Protein AF-C5RBT6-F1 (afdb_monomer)

Structure (mmCIF, N/CA/C/O backbone):
data_AF-C5RBT6-F1
#
_entry.id   AF-C5RBT6-F1
#
loop_
_atom_site.group_PDB
_atom_site.id
_atom_site.type_symbol
_atom_site.label_atom_id
_atom_site.label_alt_id
_atom_site.label_comp_id
_atom_site.label_asym_id
_atom_site.label_entity_id
_atom_site.label_seq_id
_atom_site.pdbx_PDB_ins_code
_atom_site.Cartn_x
_atom_site.Cartn_y
_atom_site.Cartn_z
_atom_site.occupancy
_atom_site.B_iso_or_equiv
_atom_site.auth_seq_id
_atom_site.auth_comp_id
_atom_site.auth_asym_id
_atom_site.auth_atom_id
_atom_site.pdbx_PDB_model_num
ATOM 1 N N . MET A 1 1 ? 6.621 -10.633 21.761 1.00 80.75 1 MET A N 1
ATOM 2 C CA . MET A 1 1 ? 5.295 -10.245 22.281 1.00 80.75 1 MET A CA 1
ATOM 3 C C . MET A 1 1 ? 5.305 -8.742 22.445 1.00 80.75 1 MET A C 1
ATOM 5 O O . MET A 1 1 ? 6.299 -8.230 22.945 1.00 80.75 1 MET A O 1
ATOM 9 N N . ASP A 1 2 ? 4.256 -8.068 21.996 1.00 93.44 2 ASP A N 1
ATOM 10 C CA . ASP A 1 2 ? 4.098 -6.619 22.087 1.00 93.44 2 ASP A CA 1
ATOM 11 C C . ASP A 1 2 ? 2.951 -6.280 23.056 1.00 93.44 2 ASP A C 1
ATOM 13 O O . ASP A 1 2 ? 1.829 -6.774 22.924 1.00 93.44 2 ASP A O 1
ATOM 17 N N . GLU A 1 3 ? 3.248 -5.452 24.056 1.00 95.88 3 GLU A N 1
ATOM 18 C CA . GLU A 1 3 ? 2.301 -5.085 25.115 1.00 95.88 3 GLU A CA 1
ATOM 19 C C . GLU A 1 3 ? 1.155 -4.199 24.599 1.00 95.88 3 GLU A C 1
ATOM 21 O O . GLU A 1 3 ? 0.020 -4.294 25.067 1.00 95.88 3 GLU A O 1
ATOM 26 N N . GLN A 1 4 ? 1.410 -3.358 23.597 1.00 97.00 4 GLN A N 1
ATOM 27 C CA . GLN A 1 4 ? 0.385 -2.501 23.005 1.00 97.00 4 GLN A CA 1
ATOM 28 C C . GLN A 1 4 ? -0.556 -3.306 22.102 1.00 97.00 4 GLN A C 1
ATOM 30 O O . GLN A 1 4 ? -1.765 -3.049 22.080 1.00 97.00 4 GLN A O 1
ATOM 35 N N . VAL A 1 5 ? -0.041 -4.339 21.429 1.00 97.50 5 VAL A N 1
ATOM 36 C CA . VAL A 1 5 ? -0.873 -5.333 20.736 1.00 97.50 5 VAL A CA 1
ATOM 37 C C . VAL A 1 5 ? -1.748 -6.086 21.737 1.00 97.50 5 VAL A C 1
ATOM 39 O O . VAL A 1 5 ? -2.946 -6.231 21.495 1.00 97.50 5 VAL A O 1
ATOM 42 N N . LYS A 1 6 ? -1.205 -6.496 22.890 1.00 98.19 6 LYS A N 1
ATOM 43 C CA . LYS A 1 6 ? -1.988 -7.189 23.924 1.00 98.19 6 LYS A CA 1
ATOM 44 C C . LYS A 1 6 ? -3.138 -6.323 24.445 1.00 98.19 6 LYS A C 1
ATOM 46 O O . LYS A 1 6 ? -4.288 -6.754 24.419 1.00 98.19 6 LYS A O 1
ATOM 51 N N . LYS A 1 7 ? -2.860 -5.065 24.804 1.00 98.25 7 LYS A N 1
ATOM 52 C CA . LYS A 1 7 ? -3.895 -4.096 25.216 1.00 98.25 7 LYS A CA 1
ATOM 53 C C . LYS A 1 7 ? -4.951 -3.868 24.137 1.00 98.25 7 LYS A C 1
ATOM 55 O O . LYS A 1 7 ? -6.122 -3.663 24.451 1.00 98.25 7 LYS A O 1
ATOM 60 N N . THR A 1 8 ? -4.550 -3.900 22.866 1.00 98.38 8 THR A N 1
ATOM 61 C CA . THR A 1 8 ? -5.482 -3.825 21.735 1.00 98.38 8 THR A CA 1
ATOM 62 C C . THR A 1 8 ? -6.408 -5.040 21.721 1.00 98.38 8 THR A C 1
ATOM 64 O O . THR A 1 8 ? -7.621 -4.863 21.660 1.00 98.38 8 THR A O 1
ATOM 67 N N . GLN A 1 9 ? -5.869 -6.254 21.843 1.00 98.75 9 GLN A N 1
ATOM 68 C CA . GLN A 1 9 ? -6.646 -7.500 21.881 1.00 98.75 9 GLN A CA 1
ATOM 69 C C . GLN A 1 9 ? -7.643 -7.530 23.051 1.00 98.75 9 GLN A C 1
ATOM 71 O O . GLN A 1 9 ? -8.829 -7.784 22.840 1.00 98.75 9 GLN A O 1
ATOM 76 N N . GLU A 1 10 ? -7.189 -7.193 24.260 1.00 98.69 10 GLU A N 1
ATOM 77 C CA . GLU A 1 10 ? -8.031 -7.114 25.464 1.00 98.69 10 GLU A CA 1
ATOM 78 C C . GLU A 1 10 ? -9.168 -6.097 25.283 1.00 98.69 10 GLU A C 1
ATOM 80 O O . GLU A 1 10 ? -10.334 -6.357 25.602 1.00 98.69 10 GLU A O 1
ATOM 85 N N . TRP A 1 11 ? -8.848 -4.924 24.726 1.00 98.75 11 TRP A N 1
ATOM 86 C CA . TRP A 1 11 ? -9.839 -3.891 24.453 1.00 98.75 11 TRP A CA 1
ATOM 87 C C . TRP A 1 11 ? -10.862 -4.324 23.394 1.00 98.75 11 TRP A C 1
ATOM 89 O O . TRP A 1 11 ? -12.058 -4.090 23.597 1.00 98.75 11 TRP A O 1
ATOM 99 N N . LEU A 1 12 ? -10.427 -4.966 22.305 1.00 98.75 12 LEU A N 1
ATOM 100 C CA . LEU A 1 12 ? -11.311 -5.488 21.259 1.00 98.75 12 LEU A CA 1
ATOM 101 C C . LEU A 1 12 ? -12.305 -6.495 21.847 1.00 98.75 12 LEU A C 1
ATOM 103 O O . LEU A 1 12 ? -13.515 -6.303 21.718 1.00 98.75 12 LEU A O 1
ATOM 107 N N . ASN A 1 13 ? -11.808 -7.498 22.578 1.00 98.75 13 ASN A N 1
ATOM 108 C CA . ASN A 1 13 ? -12.646 -8.514 23.212 1.00 98.75 13 ASN A CA 1
ATOM 109 C C . ASN A 1 13 ? -13.628 -7.898 24.208 1.00 98.75 13 ASN A C 1
ATOM 111 O O . ASN A 1 13 ? -14.804 -8.262 24.239 1.00 98.75 13 ASN A O 1
ATOM 115 N N . LYS A 1 14 ? -13.178 -6.943 25.027 1.00 98.62 14 LYS A N 1
ATOM 116 C CA . LYS A 1 14 ? -14.048 -6.264 25.993 1.00 98.62 14 LYS A CA 1
ATOM 117 C C . LYS A 1 14 ? -15.169 -5.481 25.307 1.00 98.62 14 LYS A C 1
ATOM 119 O O . LYS A 1 14 ? -16.296 -5.499 25.803 1.00 98.62 14 LYS A O 1
ATOM 124 N N . THR A 1 15 ? -14.849 -4.794 24.213 1.00 98.69 15 THR A N 1
ATOM 125 C CA . THR A 1 15 ? -15.741 -3.833 23.547 1.00 98.69 15 THR A CA 1
ATOM 126 C C . THR A 1 15 ? -16.731 -4.527 22.618 1.00 98.69 15 THR A C 1
ATOM 128 O O . THR A 1 15 ? -17.916 -4.206 22.651 1.00 98.69 15 THR A O 1
ATOM 131 N N . TYR A 1 16 ? -16.276 -5.515 21.844 1.00 98.69 16 TYR A N 1
ATOM 132 C CA . TYR A 1 16 ? -17.056 -6.089 20.746 1.00 98.69 16 TYR A CA 1
ATOM 133 C C . TYR A 1 16 ? -17.546 -7.524 20.989 1.00 98.69 16 TYR A C 1
ATOM 135 O O . TYR A 1 16 ? -18.260 -8.053 20.147 1.00 98.69 16 TYR A O 1
ATOM 143 N N . LYS A 1 17 ? -17.279 -8.153 22.150 1.00 97.88 17 LYS A N 1
ATOM 144 C CA . LYS A 1 17 ? -17.706 -9.546 22.455 1.00 97.88 17 LYS A CA 1
ATOM 145 C C . LYS A 1 17 ? -19.181 -9.882 22.200 1.00 97.88 17 LYS A C 1
ATOM 147 O O . LYS A 1 17 ? -19.494 -11.057 22.055 1.00 97.88 17 LYS A O 1
ATOM 152 N N . ASN A 1 18 ? -20.070 -8.889 22.225 1.00 97.88 18 ASN A N 1
ATOM 153 C CA . ASN A 1 18 ? -21.512 -9.068 22.042 1.00 97.88 18 ASN A CA 1
ATOM 154 C C . ASN A 1 18 ? -21.996 -8.597 20.656 1.00 97.88 18 ASN A C 1
ATOM 156 O O . ASN A 1 18 ? -23.199 -8.574 20.406 1.00 97.88 18 ASN A O 1
ATOM 160 N N . VAL A 1 19 ? -21.087 -8.177 19.771 1.00 98.50 19 VAL A N 1
ATOM 161 C CA . VAL A 1 19 ? -21.415 -7.760 18.405 1.00 98.50 19 VAL A CA 1
ATOM 162 C C . VAL A 1 19 ? -21.654 -8.993 17.544 1.00 98.50 19 VAL A C 1
ATOM 164 O O . VAL A 1 19 ? -20.846 -9.918 17.513 1.00 98.50 19 VAL A O 1
ATOM 167 N N . SER A 1 20 ? -22.773 -8.990 16.820 1.00 98.31 20 SER A N 1
ATOM 168 C CA . SER A 1 20 ? -23.139 -10.0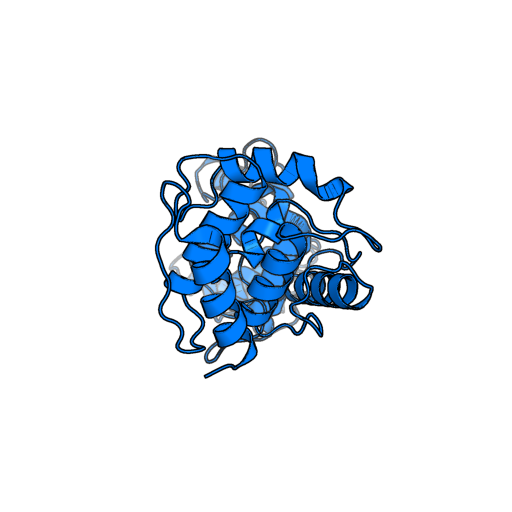69 15.900 1.00 98.31 20 SER A CA 1
ATOM 169 C C . SER A 1 20 ? -22.057 -10.285 14.838 1.00 98.31 20 SER A C 1
ATOM 171 O O . SER A 1 20 ? -21.787 -9.380 14.050 1.00 98.31 20 SER A O 1
ATOM 173 N N . GLY A 1 21 ? -21.453 -11.477 14.817 1.00 97.88 21 GLY A N 1
ATOM 174 C CA . GLY A 1 21 ? -20.372 -11.851 13.896 1.00 97.88 21 GLY A CA 1
ATOM 175 C C . GLY A 1 21 ? -18.950 -11.659 14.439 1.00 97.88 21 GLY A C 1
ATOM 176 O O . GLY A 1 21 ? -18.017 -12.177 13.837 1.00 97.88 21 GLY A O 1
ATOM 177 N N . TYR A 1 22 ? -18.771 -10.977 15.577 1.00 98.56 22 TYR A N 1
ATOM 178 C CA . TYR A 1 22 ? -17.445 -10.735 16.153 1.00 98.56 22 TYR A CA 1
ATOM 179 C C . TYR A 1 22 ? -16.820 -12.013 16.734 1.00 98.56 22 TYR A C 1
ATOM 181 O O . TYR A 1 22 ? -17.460 -12.745 17.498 1.00 98.56 22 TYR A O 1
ATOM 189 N N . GLN A 1 23 ? -15.544 -12.245 16.431 1.00 97.69 23 GLN A N 1
ATOM 190 C CA . GLN A 1 23 ? -14.752 -13.360 16.939 1.00 97.69 23 GLN A CA 1
ATOM 191 C C . GLN A 1 23 ? -13.698 -12.866 17.933 1.00 97.69 23 GLN A C 1
ATOM 193 O O . GLN A 1 23 ? -12.890 -11.984 17.646 1.00 97.69 23 GLN A O 1
ATOM 198 N N . LYS A 1 24 ? -13.676 -13.470 19.129 1.00 97.31 24 LYS A N 1
ATOM 199 C CA . LYS A 1 24 ? -12.673 -13.129 20.145 1.00 97.31 24 LYS A CA 1
ATOM 200 C C . LYS A 1 24 ? -11.271 -13.506 19.675 1.00 97.31 24 LYS A C 1
ATOM 202 O O . LYS A 1 24 ? -11.042 -14.622 19.213 1.00 97.31 24 LYS A O 1
ATOM 207 N N . VAL A 1 25 ? -10.324 -12.603 19.894 1.00 97.31 25 VAL A N 1
ATOM 208 C CA . VAL A 1 25 ? -8.898 -12.821 19.634 1.00 97.31 25 VAL A CA 1
ATOM 209 C C . VAL A 1 25 ? -8.183 -13.278 20.908 1.00 97.31 25 VAL A C 1
ATOM 211 O O . VAL A 1 25 ? -8.541 -12.879 22.013 1.00 97.31 25 VAL A O 1
ATOM 214 N N . THR A 1 26 ? -7.158 -14.119 20.784 1.00 97.50 26 THR A N 1
ATOM 215 C CA . THR A 1 26 ? -6.296 -14.481 21.918 1.00 97.50 26 THR A CA 1
ATOM 216 C C . THR A 1 26 ? -5.480 -13.272 22.390 1.00 97.50 26 THR A C 1
ATOM 218 O O . THR A 1 26 ? -4.775 -12.656 21.601 1.00 97.50 26 THR A O 1
ATOM 221 N N . GLU A 1 27 ? -5.527 -12.963 23.686 1.00 97.81 27 GLU A N 1
ATOM 222 C CA . GLU A 1 27 ? -4.877 -11.798 24.317 1.00 97.81 27 GLU A CA 1
ATOM 223 C C . GLU A 1 27 ? -3.402 -12.079 24.667 1.00 97.81 27 GLU A C 1
ATOM 225 O O . GLU A 1 27 ? -2.992 -12.079 25.829 1.00 97.81 27 GLU A O 1
ATOM 230 N N . ASN A 1 28 ? -2.591 -12.394 23.656 1.00 97.12 28 ASN A N 1
ATOM 231 C CA . ASN A 1 28 ? -1.207 -12.860 23.814 1.00 97.12 28 ASN A CA 1
ATOM 232 C C . ASN A 1 28 ? -0.138 -11.862 23.335 1.00 97.12 28 ASN A C 1
ATOM 234 O O . ASN A 1 28 ? 1.041 -12.212 23.291 1.00 97.12 28 ASN A O 1
ATOM 238 N N . GLY A 1 29 ? -0.531 -10.658 22.910 1.00 96.19 29 GLY A N 1
ATOM 239 C CA . GLY A 1 29 ? 0.375 -9.643 22.369 1.00 96.19 29 GLY A CA 1
ATOM 240 C C . GLY A 1 29 ? 1.102 -10.064 21.091 1.00 96.19 29 GLY A C 1
ATOM 241 O O . GLY A 1 29 ? 2.138 -9.492 20.749 1.00 96.19 29 GLY A O 1
ATOM 242 N N . GLN A 1 30 ? 0.616 -11.092 20.395 1.00 94.94 30 GLN A N 1
ATOM 243 C CA . GLN A 1 30 ? 1.107 -11.475 19.078 1.00 94.94 30 GLN A CA 1
ATOM 244 C C . GLN A 1 30 ? 0.244 -10.797 18.013 1.00 94.94 30 GLN A C 1
ATOM 246 O O . GLN A 1 30 ? -0.983 -10.909 18.005 1.00 94.94 30 GLN A O 1
ATOM 251 N N . THR A 1 31 ? 0.892 -10.085 17.092 1.00 89.44 31 THR A N 1
ATOM 252 C CA . THR A 1 31 ? 0.218 -9.657 15.862 1.00 89.44 31 THR A CA 1
ATOM 253 C C . THR A 1 31 ? -0.115 -10.880 14.995 1.00 89.44 31 THR A C 1
ATOM 255 O O . THR A 1 31 ? 0.397 -11.977 15.227 1.00 89.44 31 THR A O 1
ATOM 258 N N . GLY A 1 32 ? -0.988 -10.713 14.005 1.00 94.25 32 GLY A N 1
ATOM 259 C CA . GLY A 1 32 ? -1.384 -11.783 13.094 1.00 94.25 32 GLY A CA 1
ATOM 260 C C . GLY A 1 32 ? -2.823 -11.659 12.617 1.00 94.25 32 GLY A C 1
ATOM 261 O O . GLY A 1 32 ? -3.575 -10.783 13.052 1.00 94.25 32 GLY A O 1
ATOM 262 N N . TRP A 1 33 ? -3.216 -12.588 11.744 1.00 96.62 33 TRP A N 1
ATOM 263 C CA . TRP A 1 33 ? -4.553 -12.619 11.154 1.00 96.62 33 TRP A CA 1
ATOM 264 C C . TRP A 1 33 ? -5.695 -12.555 12.179 1.00 96.62 33 TRP A C 1
ATOM 266 O O . TRP A 1 33 ? -6.572 -11.725 11.972 1.00 96.62 33 TRP A O 1
ATOM 276 N N . PRO A 1 34 ? -5.686 -13.297 13.308 1.00 97.19 34 PRO A N 1
ATOM 277 C CA . PRO A 1 34 ? -6.749 -13.178 14.312 1.00 97.19 34 PRO A CA 1
ATOM 278 C C . PRO A 1 34 ? -6.910 -11.757 14.876 1.00 97.19 34 PRO A C 1
ATOM 280 O O . PRO A 1 34 ? -8.028 -11.271 15.024 1.00 97.19 34 PRO A O 1
ATOM 283 N N . THR A 1 35 ? -5.799 -11.056 15.132 1.00 97.88 35 THR A N 1
ATOM 284 C CA . THR A 1 35 ? -5.814 -9.659 15.597 1.00 97.88 35 THR A CA 1
ATOM 285 C C . THR A 1 35 ? -6.353 -8.724 14.516 1.00 97.88 35 THR A C 1
ATOM 287 O O . THR A 1 35 ? -7.190 -7.871 14.805 1.00 97.88 35 THR A O 1
ATOM 290 N N . ILE A 1 36 ? -5.932 -8.906 13.260 1.00 98.12 36 ILE A N 1
ATOM 291 C CA . ILE A 1 36 ? -6.440 -8.120 12.127 1.00 98.12 36 ILE A CA 1
ATOM 292 C C . ILE A 1 36 ? -7.931 -8.377 11.878 1.00 98.12 36 ILE A C 1
ATOM 294 O O . ILE A 1 36 ? -8.664 -7.428 11.607 1.00 98.12 36 ILE A O 1
ATOM 298 N N . TYR A 1 37 ? -8.411 -9.615 12.004 1.00 98.50 37 TYR A N 1
ATOM 299 C CA . TYR A 1 37 ? -9.832 -9.938 11.863 1.00 98.50 37 TYR A CA 1
ATOM 300 C C . TYR A 1 37 ? -10.667 -9.253 12.942 1.00 98.50 37 TYR A C 1
ATOM 302 O O . TYR A 1 37 ? -11.599 -8.532 12.598 1.00 98.50 37 TYR A O 1
ATOM 310 N N . ALA A 1 38 ? -10.267 -9.342 14.213 1.00 98.56 38 ALA A N 1
ATOM 311 C CA . ALA A 1 38 ? -10.957 -8.646 15.299 1.00 98.56 38 ALA A CA 1
ATOM 312 C C . ALA A 1 38 ? -10.947 -7.111 15.120 1.00 98.56 38 ALA A C 1
ATOM 314 O O . ALA A 1 38 ? -11.941 -6.444 15.412 1.00 98.56 38 ALA A O 1
ATOM 315 N N . LEU A 1 39 ? -9.850 -6.537 14.604 1.00 98.75 39 LEU A N 1
ATOM 316 C CA . LEU A 1 39 ? -9.775 -5.114 14.243 1.00 98.75 39 LEU A CA 1
ATOM 317 C C . LEU A 1 39 ? -10.744 -4.758 13.104 1.00 98.75 39 LEU A C 1
ATOM 319 O O . LEU A 1 39 ? -11.431 -3.741 13.191 1.00 98.75 39 LEU A O 1
ATOM 323 N N . ARG A 1 40 ? -10.820 -5.576 12.045 1.00 98.69 40 ARG A N 1
ATOM 324 C CA . ARG A 1 40 ? -11.745 -5.374 10.914 1.00 98.69 40 ARG A CA 1
ATOM 325 C C . ARG A 1 40 ? -13.200 -5.489 11.345 1.00 98.69 40 ARG A C 1
ATOM 327 O O . ARG A 1 40 ? -14.006 -4.653 10.959 1.00 98.69 40 ARG A O 1
ATOM 334 N N . GLU A 1 41 ? -13.523 -6.478 12.163 1.00 98.81 41 GLU A N 1
ATOM 335 C CA . GLU A 1 41 ? -14.867 -6.693 12.694 1.00 98.81 41 GLU A CA 1
ATOM 336 C C . GLU A 1 41 ? -15.303 -5.520 13.582 1.00 98.81 41 GLU A C 1
ATOM 338 O O . GLU A 1 41 ? -16.401 -4.991 13.416 1.00 98.81 41 GLU A O 1
ATOM 343 N N . GLY A 1 42 ? -14.411 -5.029 14.452 1.00 98.75 42 GLY A N 1
ATOM 344 C CA . GLY A 1 42 ? -14.637 -3.793 15.203 1.00 98.75 42 GLY A CA 1
ATOM 345 C C . GLY A 1 42 ? -14.842 -2.583 14.285 1.00 98.75 42 GLY A C 1
ATOM 346 O O . GLY A 1 42 ? -15.791 -1.827 14.466 1.00 98.75 42 GLY A O 1
ATOM 347 N N . LEU A 1 43 ? -14.005 -2.416 13.253 1.00 98.81 43 LEU A N 1
ATOM 348 C CA . LEU A 1 43 ? -14.154 -1.339 12.264 1.00 98.81 43 LEU A CA 1
ATOM 349 C C . LEU A 1 43 ? -15.505 -1.396 11.563 1.00 98.81 43 LEU A C 1
ATOM 351 O O . LEU A 1 43 ? -16.175 -0.372 11.469 1.00 98.81 43 LEU A O 1
ATOM 355 N N . GLN A 1 44 ? -15.909 -2.576 11.101 1.00 98.88 44 GLN A N 1
ATOM 356 C CA . GLN A 1 44 ? -17.194 -2.800 10.454 1.00 98.88 44 GLN A CA 1
ATOM 357 C C . GLN A 1 44 ? -18.364 -2.415 11.362 1.00 98.88 44 GLN A C 1
ATOM 359 O O . GLN A 1 44 ? -19.257 -1.699 10.908 1.00 98.88 44 GLN A O 1
ATOM 364 N N . HIS A 1 45 ? -18.328 -2.799 12.641 1.00 98.75 45 HIS A N 1
ATOM 365 C CA . HIS A 1 45 ? -19.337 -2.387 13.616 1.00 98.75 45 HIS A CA 1
ATOM 366 C C . HIS A 1 45 ? -19.433 -0.860 13.733 1.00 98.75 45 HIS A C 1
ATOM 368 O O . HIS A 1 45 ? -20.516 -0.290 13.609 1.00 98.75 45 HIS A O 1
ATOM 374 N N . GLU A 1 46 ? -18.292 -0.191 13.907 1.00 98.56 46 GLU A N 1
ATOM 375 C CA . GLU A 1 46 ? -18.220 1.263 14.090 1.00 98.56 46 GLU A CA 1
ATOM 376 C C . GLU A 1 46 ? -18.641 2.059 12.842 1.00 98.56 46 GLU A C 1
ATOM 378 O O . GLU A 1 46 ? -19.030 3.224 12.946 1.00 98.56 46 GLU A O 1
ATOM 383 N N . VAL A 1 47 ? -18.603 1.442 11.654 1.00 98.38 47 VAL A N 1
ATOM 384 C CA . VAL A 1 47 ? -19.125 2.030 10.406 1.00 98.38 47 VAL A CA 1
ATOM 385 C C . VAL A 1 47 ? -20.526 1.524 10.029 1.00 98.38 47 VAL A C 1
ATOM 387 O O . VAL A 1 47 ? -21.015 1.838 8.943 1.00 98.38 47 VAL A O 1
ATOM 390 N N . GLY A 1 48 ? -21.200 0.794 10.925 1.00 98.00 48 GLY A N 1
ATOM 391 C CA . GLY A 1 48 ? -22.611 0.412 10.797 1.00 98.00 48 GLY A CA 1
ATOM 392 C C . GLY A 1 48 ? -22.888 -0.871 10.007 1.00 98.00 48 GLY A C 1
ATOM 393 O O . GLY A 1 48 ? -24.009 -1.060 9.539 1.00 98.00 48 GLY A O 1
ATOM 394 N N . ILE A 1 49 ? -21.901 -1.751 9.838 1.00 98.50 49 ILE A N 1
ATOM 395 C CA . ILE A 1 49 ? -22.068 -3.064 9.197 1.00 98.50 49 ILE A CA 1
ATOM 396 C C . ILE A 1 49 ? -22.441 -4.109 10.259 1.00 98.50 49 ILE A C 1
ATOM 398 O O . ILE A 1 49 ? -21.814 -4.190 11.314 1.00 98.50 49 ILE A O 1
ATOM 402 N N . SER A 1 50 ? -23.468 -4.915 9.975 1.00 97.00 50 SER A N 1
ATOM 403 C CA . SER A 1 50 ? -23.911 -6.034 10.815 1.00 97.00 50 SER A CA 1
ATOM 404 C C . SER A 1 50 ? -24.605 -7.114 9.960 1.00 97.00 50 SER A C 1
ATOM 406 O O . SER A 1 50 ? -25.407 -6.749 9.097 1.00 97.00 50 SER A O 1
ATOM 408 N N . PRO A 1 51 ? -24.355 -8.419 10.187 1.00 97.12 51 PRO A N 1
ATOM 409 C CA . PRO A 1 51 ? -23.290 -8.943 11.042 1.00 97.12 51 PRO A CA 1
ATOM 410 C C . PRO A 1 51 ? -21.906 -8.544 10.511 1.00 97.12 51 PRO A C 1
ATOM 412 O O . PRO A 1 51 ? -21.738 -8.286 9.318 1.00 97.12 51 PRO A O 1
ATOM 415 N N . VAL A 1 52 ? -20.925 -8.465 11.406 1.00 98.50 52 VAL A N 1
ATOM 416 C CA . VAL A 1 52 ? -19.529 -8.209 11.026 1.00 98.50 52 VAL A CA 1
ATOM 417 C C . VAL A 1 52 ? -18.861 -9.494 10.527 1.00 98.50 52 VAL A C 1
ATOM 419 O O . VAL A 1 52 ? -19.328 -10.601 10.798 1.00 98.50 52 VAL A O 1
ATOM 422 N N . ALA A 1 53 ? -17.779 -9.346 9.771 1.00 97.31 53 ALA A N 1
ATOM 423 C CA . ALA A 1 53 ? -16.995 -10.419 9.179 1.00 97.31 53 ALA A CA 1
ATOM 424 C C . ALA A 1 53 ? -15.516 -10.012 9.036 1.00 97.31 53 ALA A C 1
ATOM 426 O O . ALA A 1 53 ? -15.160 -8.835 9.032 1.00 97.31 53 ALA A O 1
ATOM 427 N N . SER A 1 54 ? -14.647 -10.995 8.815 1.00 95.56 54 SER A N 1
ATOM 428 C CA . SER A 1 54 ? -13.186 -10.825 8.765 1.00 95.56 54 SER A CA 1
ATOM 429 C C . SER A 1 54 ? -12.636 -10.113 7.512 1.00 95.56 54 SER A C 1
ATOM 431 O O . SER A 1 54 ? -11.431 -9.847 7.413 1.00 95.56 54 SER A O 1
ATOM 433 N N . GLY A 1 55 ? -13.487 -9.823 6.524 1.00 96.50 55 GLY A N 1
ATOM 434 C CA . GLY A 1 55 ? -13.103 -9.236 5.237 1.00 96.50 55 GLY A CA 1
ATOM 435 C C . GLY A 1 55 ? -13.077 -7.703 5.219 1.00 96.50 55 GLY A C 1
ATOM 436 O O . GLY A 1 55 ? -13.747 -7.041 6.001 1.00 96.50 55 GLY A O 1
ATOM 437 N N . PHE A 1 56 ? -12.343 -7.130 4.262 1.00 97.62 56 PHE A N 1
ATOM 438 C CA . PHE A 1 56 ? -12.389 -5.700 3.926 1.00 97.62 56 PHE A CA 1
ATOM 439 C C . PHE A 1 56 ? -12.776 -5.558 2.447 1.00 97.62 56 PHE A C 1
ATOM 441 O O . PHE A 1 56 ? -11.934 -5.319 1.580 1.00 97.62 56 PHE A O 1
ATOM 448 N N . GLY A 1 57 ? -14.051 -5.825 2.159 1.00 96.62 57 GLY A N 1
ATOM 449 C CA . GLY A 1 57 ? -14.620 -5.771 0.809 1.00 96.62 57 GLY A CA 1
ATOM 450 C C . GLY A 1 57 ? -15.302 -4.439 0.499 1.00 96.62 57 GLY A C 1
ATOM 451 O O . GLY A 1 57 ? -15.267 -3.507 1.303 1.00 96.62 57 GLY A O 1
ATOM 452 N N . GLU A 1 58 ? -15.989 -4.380 -0.641 1.00 97.19 58 GLU A N 1
ATOM 453 C CA . GLU A 1 58 ? -16.662 -3.177 -1.152 1.00 97.19 58 GLU A CA 1
ATOM 454 C C . GLU A 1 58 ? -17.622 -2.539 -0.132 1.00 97.19 58 GLU A C 1
ATOM 456 O O . GLU A 1 58 ? -17.627 -1.323 0.047 1.00 97.19 58 GLU A O 1
ATOM 461 N N . ALA A 1 59 ? -18.389 -3.345 0.612 1.00 97.75 59 ALA A N 1
ATOM 462 C CA . ALA A 1 59 ? -19.273 -2.832 1.660 1.00 97.75 59 ALA A CA 1
ATOM 463 C C . ALA A 1 59 ? -18.498 -2.066 2.752 1.00 97.75 59 ALA A C 1
ATOM 465 O O . ALA A 1 59 ? -18.909 -0.978 3.160 1.00 97.75 59 ALA A O 1
ATOM 466 N N . THR A 1 60 ? -17.352 -2.600 3.190 1.00 98.50 60 THR A N 1
ATOM 467 C CA . THR A 1 60 ? -16.471 -1.946 4.168 1.00 98.50 60 THR A CA 1
ATOM 468 C C . THR A 1 60 ? -15.824 -0.699 3.578 1.00 98.50 60 THR A C 1
ATOM 470 O O . THR A 1 60 ? -15.807 0.337 4.235 1.00 98.50 60 THR A O 1
ATOM 473 N N . GLU A 1 61 ? -15.354 -0.751 2.331 1.00 98.25 61 GLU A N 1
ATOM 474 C CA . GLU A 1 61 ? -14.779 0.406 1.632 1.00 98.25 61 GLU A CA 1
ATOM 475 C C . GLU A 1 61 ? -15.786 1.563 1.517 1.00 98.25 61 GLU A C 1
ATOM 477 O O . GLU A 1 61 ? -15.477 2.711 1.864 1.00 98.25 61 GLU A O 1
ATOM 482 N N . ASN A 1 62 ? -17.018 1.249 1.114 1.00 98.38 62 ASN A N 1
ATOM 483 C CA . ASN A 1 62 ? -18.112 2.206 0.990 1.00 98.38 62 ASN A CA 1
ATOM 484 C C . ASN A 1 62 ? -18.514 2.804 2.343 1.00 98.38 62 ASN A C 1
ATOM 486 O O . ASN A 1 62 ? -18.806 3.99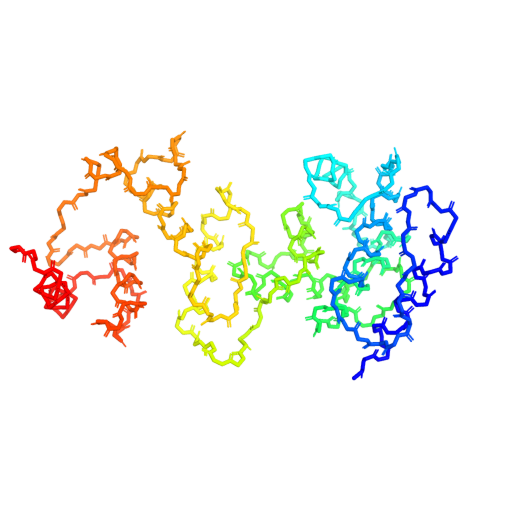8 2.417 1.00 98.38 62 ASN A O 1
ATOM 490 N N . ALA A 1 63 ? -18.517 2.017 3.419 1.00 98.50 63 ALA A N 1
ATOM 491 C CA . ALA A 1 63 ? -18.835 2.512 4.757 1.00 98.50 63 ALA A CA 1
ATOM 492 C C . ALA A 1 63 ? -17.698 3.370 5.347 1.00 98.50 63 ALA A C 1
ATOM 494 O O . ALA A 1 63 ? -17.953 4.454 5.875 1.00 98.50 63 ALA A O 1
ATOM 495 N N . VAL A 1 64 ? -16.440 2.945 5.182 1.00 98.38 64 VAL A N 1
ATOM 496 C CA . VAL A 1 64 ? -15.249 3.682 5.636 1.00 98.38 64 VAL A CA 1
ATOM 497 C C . VAL A 1 64 ? -15.137 5.038 4.943 1.00 98.38 64 VAL A C 1
ATOM 499 O O . VAL A 1 64 ? -14.889 6.038 5.617 1.00 98.38 64 VAL A O 1
ATOM 502 N N . SER A 1 65 ? -15.375 5.115 3.629 1.00 98.19 65 SER A N 1
ATOM 503 C CA . SER A 1 65 ? -15.260 6.381 2.884 1.00 98.19 65 SER A CA 1
ATOM 504 C C . SER A 1 65 ? -16.137 7.505 3.462 1.00 98.19 65 SER A C 1
ATOM 506 O O . SER A 1 65 ? -15.729 8.667 3.472 1.00 98.19 65 SER A O 1
ATOM 508 N N . LYS A 1 66 ? -17.296 7.160 4.039 1.00 98.25 66 LYS A N 1
ATOM 509 C CA . LYS A 1 66 ? -18.255 8.103 4.641 1.00 98.25 66 LYS A CA 1
ATOM 510 C C . LYS A 1 66 ? -17.786 8.695 5.973 1.00 98.25 66 LYS A C 1
ATOM 512 O O . LYS A 1 66 ? -18.318 9.721 6.397 1.00 98.25 66 LYS A O 1
ATOM 517 N N . VAL A 1 67 ? -16.822 8.070 6.655 1.00 97.25 67 VAL A N 1
ATOM 518 C CA . VAL A 1 67 ? -16.340 8.526 7.973 1.00 97.25 67 VAL A CA 1
ATOM 519 C C . VAL A 1 67 ? -14.978 9.220 7.925 1.00 97.25 67 VAL A C 1
ATOM 521 O O . VAL A 1 67 ? -14.636 9.910 8.884 1.00 97.25 67 VAL A O 1
ATOM 524 N N . LEU A 1 68 ? -14.230 9.127 6.817 1.00 96.69 68 LEU A N 1
ATOM 525 C CA . LEU A 1 68 ? -12.875 9.693 6.701 1.00 96.69 68 LEU A CA 1
ATOM 526 C C . LEU A 1 68 ? -12.814 11.196 7.006 1.00 96.69 68 LEU A C 1
ATOM 528 O O . LEU A 1 68 ? -11.912 11.639 7.707 1.00 96.69 68 LEU A O 1
ATOM 532 N N . GLY A 1 69 ? -13.808 11.978 6.567 1.00 95.38 69 GLY A N 1
ATOM 533 C CA . GLY A 1 69 ? -13.858 13.425 6.826 1.00 95.38 69 GLY A CA 1
ATOM 534 C C . GLY A 1 69 ? -13.979 13.811 8.310 1.00 95.38 69 GLY A C 1
ATOM 535 O O . GLY A 1 69 ? -13.754 14.970 8.669 1.00 95.38 69 GLY A O 1
ATOM 536 N N . LYS A 1 70 ? -14.325 12.852 9.182 1.00 94.75 70 LYS A N 1
ATOM 537 C CA . LYS A 1 70 ? -14.386 13.033 10.640 1.00 94.75 70 LYS A CA 1
ATOM 538 C C . LYS A 1 70 ? -13.037 12.778 11.319 1.00 94.75 70 LYS A C 1
ATOM 540 O O . LYS A 1 70 ? -12.821 13.301 12.406 1.00 94.75 70 LYS A O 1
ATOM 545 N N . LEU A 1 71 ? -12.145 12.000 10.703 1.00 95.31 71 LEU A N 1
ATOM 546 C CA . LEU A 1 71 ? -10.864 11.578 11.275 1.00 95.31 71 LEU A CA 1
ATOM 547 C C . LEU A 1 71 ? -9.825 12.701 11.171 1.00 95.31 71 LEU A C 1
ATOM 549 O O . LEU A 1 71 ? -9.056 12.782 10.217 1.00 95.31 71 LEU A O 1
ATOM 553 N N . LYS A 1 72 ? -9.847 13.603 12.150 1.00 94.31 72 LYS A N 1
ATOM 554 C CA . LYS A 1 72 ? -8.945 14.754 12.267 1.00 94.31 72 LYS A CA 1
ATOM 555 C C . LYS A 1 72 ? -8.764 15.139 13.731 1.00 94.31 72 LYS A C 1
ATOM 557 O O . LYS A 1 72 ? -9.548 14.711 14.578 1.00 94.31 72 LYS A O 1
ATOM 562 N N . ASN A 1 73 ? -7.773 15.982 14.019 1.00 94.06 73 ASN A N 1
ATOM 563 C CA . ASN A 1 73 ? -7.494 16.451 15.377 1.00 94.06 73 ASN A CA 1
ATOM 564 C C . ASN A 1 73 ? -8.756 16.918 16.114 1.00 94.06 73 ASN A C 1
ATOM 566 O O . ASN A 1 73 ? -9.551 17.696 15.583 1.00 94.06 73 ASN A O 1
ATOM 570 N N . GLY A 1 74 ? -8.917 16.427 17.343 1.00 91.06 74 GLY A N 1
ATOM 571 C CA . GLY A 1 74 ? -10.082 16.685 18.192 1.00 91.06 74 GLY A CA 1
ATOM 572 C C . GLY A 1 74 ? -11.194 15.639 18.072 1.00 91.06 74 GLY A C 1
ATOM 573 O O . GLY A 1 74 ? -12.016 15.531 18.979 1.00 91.06 74 GLY A O 1
ATOM 574 N N . TYR A 1 75 ? -11.209 14.814 17.019 1.00 96.62 75 TYR A N 1
ATOM 575 C CA . TYR A 1 75 ? -12.098 13.655 16.964 1.00 96.62 75 TYR A CA 1
ATOM 576 C C . TYR A 1 75 ? -11.694 12.620 18.020 1.00 96.62 75 TYR A C 1
ATOM 578 O O . TYR A 1 75 ? -10.510 12.375 18.252 1.00 96.62 75 TYR A O 1
ATOM 586 N N . SER A 1 76 ? -12.681 12.013 18.675 1.00 97.44 76 SER A N 1
ATOM 587 C CA . SER A 1 76 ? -12.468 10.947 19.653 1.00 97.44 76 SER A CA 1
ATOM 588 C C . SER A 1 76 ? -13.517 9.857 19.480 1.00 97.44 76 SER A C 1
ATOM 590 O O . SER A 1 76 ? -14.685 10.154 19.230 1.00 97.44 76 SER A O 1
ATOM 592 N N . GLY A 1 77 ? -13.107 8.601 19.616 1.00 97.75 77 GLY A N 1
ATOM 593 C CA . GLY A 1 77 ? -14.003 7.457 19.520 1.00 97.75 77 GLY A CA 1
ATOM 594 C C . GLY A 1 77 ? -13.288 6.154 19.193 1.00 97.75 77 GLY A C 1
ATOM 595 O O . GLY A 1 77 ? -12.081 6.112 1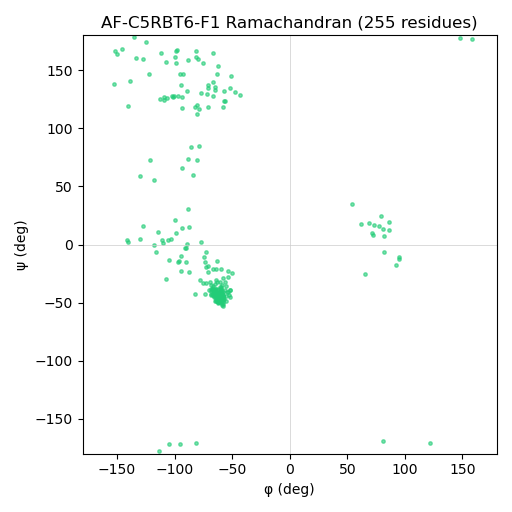8.931 1.00 97.75 77 GLY A O 1
ATOM 596 N N . ASN A 1 78 ? -14.068 5.078 19.170 1.00 98.56 78 ASN A N 1
ATOM 597 C CA . ASN A 1 78 ? -13.576 3.734 18.891 1.00 98.56 78 ASN A CA 1
ATOM 598 C C . ASN A 1 78 ? -12.934 3.615 17.504 1.00 98.56 78 ASN A C 1
ATOM 600 O O . ASN A 1 78 ? -11.941 2.906 17.379 1.00 98.56 78 ASN A O 1
ATOM 604 N N . LEU A 1 79 ? -13.398 4.369 16.497 1.00 98.25 79 LEU A N 1
ATOM 605 C CA . LEU A 1 79 ? -12.750 4.421 15.179 1.00 98.25 79 LEU A CA 1
ATOM 606 C C . LEU A 1 79 ? -11.267 4.807 15.263 1.00 98.25 79 LEU A C 1
ATOM 608 O O . LEU A 1 79 ? -10.431 4.160 14.638 1.00 98.25 79 LEU A O 1
ATOM 612 N N . VAL A 1 80 ? -10.907 5.815 16.066 1.00 98.38 80 VAL A N 1
ATOM 613 C CA . VAL A 1 80 ? -9.491 6.181 16.245 1.00 98.38 80 VAL A CA 1
ATOM 614 C C . VAL A 1 80 ? -8.750 5.097 17.005 1.00 98.38 80 VAL A C 1
ATOM 616 O O . VAL A 1 80 ? -7.619 4.770 16.665 1.00 98.38 80 VAL A O 1
ATOM 619 N N . LYS A 1 81 ? -9.387 4.512 18.021 1.00 98.62 81 LYS A N 1
ATOM 620 C CA . LYS A 1 81 ? -8.761 3.470 18.833 1.00 98.62 81 LYS A CA 1
ATOM 621 C C . LYS A 1 81 ? -8.472 2.203 18.022 1.00 98.62 81 LYS A C 1
ATOM 623 O O . LYS A 1 81 ? -7.434 1.584 18.223 1.00 98.62 81 LYS A O 1
ATOM 628 N N . LEU A 1 82 ? -9.331 1.871 17.055 1.00 98.81 82 LEU A N 1
ATOM 629 C CA . LEU A 1 82 ? -9.088 0.825 16.058 1.00 98.81 82 LEU A CA 1
ATOM 630 C C . LEU A 1 82 ? -7.894 1.165 15.164 1.00 98.81 82 LEU A C 1
ATOM 632 O O . LEU A 1 82 ? -7.032 0.316 14.972 1.00 98.81 82 LEU A O 1
ATOM 636 N N . ILE A 1 83 ? -7.812 2.399 14.653 1.00 98.56 83 ILE A N 1
ATOM 637 C CA . ILE A 1 83 ? -6.678 2.864 13.834 1.00 98.56 83 ILE A CA 1
ATOM 638 C C . ILE A 1 83 ? -5.368 2.775 14.629 1.00 98.56 83 ILE A C 1
ATOM 640 O O . ILE A 1 83 ? -4.382 2.235 14.137 1.00 98.56 83 ILE A O 1
ATOM 644 N N . GLN A 1 84 ? -5.367 3.250 15.875 1.00 98.62 84 GLN A N 1
ATOM 645 C CA . GLN A 1 84 ? -4.227 3.154 16.787 1.00 98.62 84 GLN A CA 1
ATOM 646 C C . GLN A 1 84 ? -3.836 1.686 17.036 1.00 98.62 84 GLN A C 1
ATOM 648 O O . GLN A 1 84 ? -2.666 1.330 16.919 1.00 98.62 84 GLN A O 1
ATOM 653 N N . GLY A 1 85 ? -4.810 0.818 17.325 1.00 98.44 85 GLY A N 1
ATOM 654 C CA . GLY A 1 85 ? -4.591 -0.620 17.500 1.00 98.44 85 GLY A CA 1
ATOM 655 C C . GLY A 1 85 ? -4.007 -1.297 16.257 1.00 98.44 85 GLY A C 1
ATOM 656 O O . GLY A 1 85 ? -3.086 -2.106 16.364 1.00 98.44 85 GLY A O 1
ATOM 657 N N . ALA A 1 86 ? -4.484 -0.923 15.069 1.00 98.44 86 ALA A N 1
ATOM 658 C CA . ALA A 1 86 ? -3.949 -1.412 13.805 1.00 98.44 86 ALA A CA 1
ATOM 659 C C . ALA A 1 86 ? -2.513 -0.919 13.560 1.00 98.44 86 ALA A C 1
ATOM 661 O O . ALA A 1 86 ? -1.679 -1.698 13.107 1.00 98.44 86 ALA A O 1
ATOM 662 N N . PHE A 1 87 ? -2.175 0.323 13.928 1.00 98.31 87 PHE A N 1
ATOM 663 C CA . PHE A 1 87 ? -0.793 0.808 13.852 1.00 98.31 87 PHE A CA 1
ATOM 664 C C . PHE A 1 87 ? 0.153 0.010 14.753 1.00 98.31 87 PHE A C 1
ATOM 666 O O . PHE A 1 87 ? 1.212 -0.409 14.283 1.00 98.31 87 PHE A O 1
ATOM 673 N N . TRP A 1 88 ? -0.255 -0.304 15.988 1.00 97.44 88 TRP A N 1
ATOM 674 C CA . TRP A 1 88 ? 0.517 -1.201 16.855 1.00 97.44 88 TRP A CA 1
ATOM 675 C C . TRP A 1 88 ? 0.717 -2.577 16.212 1.00 97.44 88 TRP A C 1
ATOM 677 O O . TRP A 1 88 ? 1.835 -3.087 16.186 1.00 97.44 88 TRP A O 1
ATOM 687 N N . ALA A 1 89 ? -0.326 -3.142 15.593 1.00 96.00 89 ALA A N 1
ATOM 688 C CA . ALA A 1 89 ? -0.218 -4.398 14.845 1.00 96.00 89 ALA A CA 1
ATOM 689 C C . ALA A 1 89 ? 0.711 -4.307 13.612 1.00 96.00 89 ALA A C 1
ATOM 691 O O . ALA A 1 89 ? 1.225 -5.338 13.169 1.00 96.00 89 ALA A O 1
ATOM 692 N N . LYS A 1 90 ? 0.956 -3.094 13.091 1.00 94.31 90 LYS A N 1
ATOM 693 C CA . LYS A 1 90 ? 1.931 -2.773 12.031 1.00 94.31 90 LYS A CA 1
ATOM 694 C C . LYS A 1 90 ? 3.330 -2.420 12.523 1.00 94.31 90 LYS A C 1
ATOM 696 O O . LYS A 1 90 ? 4.204 -2.187 11.691 1.00 94.31 90 LYS A O 1
ATOM 701 N N . GLY A 1 91 ? 3.560 -2.371 13.833 1.00 93.50 91 GLY A N 1
ATOM 702 C CA . GLY A 1 91 ? 4.836 -1.918 14.392 1.00 93.50 91 GLY A CA 1
ATOM 703 C C . GLY A 1 91 ? 5.098 -0.421 14.184 1.00 93.50 91 GLY A C 1
ATOM 704 O O . GLY A 1 91 ? 6.238 0.025 14.282 1.00 93.50 91 GLY A O 1
ATOM 705 N N . ILE A 1 92 ? 4.058 0.363 13.890 1.00 95.69 92 ILE A N 1
ATOM 706 C CA . ILE A 1 92 ? 4.118 1.826 13.841 1.00 95.69 92 ILE A CA 1
ATOM 707 C C . ILE A 1 92 ? 3.530 2.334 15.155 1.00 95.69 92 ILE A C 1
ATOM 709 O O . ILE A 1 92 ? 2.424 1.958 15.520 1.00 95.69 92 ILE A O 1
ATOM 713 N N . SER A 1 93 ? 4.249 3.194 15.873 1.00 95.69 93 SER A N 1
ATOM 714 C CA . SER A 1 93 ? 3.731 3.788 17.109 1.00 95.69 93 SER A CA 1
ATOM 715 C C . SER A 1 93 ? 2.822 4.987 16.801 1.00 95.69 93 SER A C 1
ATOM 717 O O . SER A 1 93 ? 3.317 5.979 16.264 1.00 95.69 93 SER A O 1
ATOM 719 N N . PRO A 1 94 ? 1.527 4.955 17.170 1.00 95.06 94 PRO A N 1
ATOM 720 C CA . PRO A 1 94 ? 0.657 6.130 17.235 1.00 95.06 94 PRO A CA 1
ATOM 721 C C . PRO A 1 94 ? 0.740 6.855 18.595 1.00 95.06 94 PRO A C 1
ATOM 723 O O . PRO A 1 94 ? -0.156 7.628 18.937 1.00 95.06 94 PRO A O 1
ATOM 726 N N . SER A 1 95 ? 1.759 6.554 19.411 1.00 94.06 95 SER A N 1
ATOM 727 C CA . SER A 1 95 ? 2.007 7.056 20.777 1.00 94.06 95 SER A CA 1
ATOM 728 C C . SER A 1 95 ? 0.990 6.658 21.856 1.00 94.06 95 SER A C 1
ATOM 730 O O . SER A 1 95 ? 1.359 6.578 23.026 1.00 94.06 95 SER A O 1
ATOM 732 N N . ALA A 1 96 ? -0.265 6.360 21.509 1.00 93.56 96 ALA A N 1
ATOM 733 C CA . ALA A 1 96 ? -1.311 5.999 22.468 1.00 93.56 96 ALA A CA 1
ATOM 734 C C . ALA A 1 96 ? -2.309 4.961 21.919 1.00 93.56 96 ALA A C 1
ATOM 736 O O . ALA A 1 96 ? -2.344 4.659 20.728 1.00 93.56 96 ALA A O 1
ATOM 737 N N . LEU A 1 97 ? -3.128 4.405 22.818 1.00 97.19 97 LEU A N 1
ATOM 738 C CA . LEU A 1 97 ? -4.306 3.582 22.511 1.00 97.19 97 LEU A CA 1
ATOM 739 C C . LEU A 1 97 ? -5.505 4.111 23.320 1.00 97.19 97 LEU A C 1
ATOM 741 O O . LEU A 1 97 ? -6.061 3.434 24.188 1.00 97.19 97 LEU A O 1
ATOM 745 N N . ASP A 1 98 ? -5.851 5.375 23.104 1.00 97.31 98 ASP A N 1
ATOM 746 C CA . ASP A 1 98 ? -6.818 6.135 23.905 1.00 97.31 98 ASP A CA 1
ATOM 747 C C . ASP A 1 98 ? -8.064 6.569 23.118 1.00 97.31 98 ASP A C 1
ATOM 749 O O . ASP A 1 98 ? -9.020 7.072 23.708 1.00 97.31 98 ASP A O 1
ATOM 753 N N . GLY A 1 99 ? -8.080 6.335 21.804 1.00 97.94 99 GLY A N 1
ATOM 754 C CA . GLY A 1 99 ? -9.173 6.726 20.925 1.00 97.94 99 GLY A CA 1
ATOM 755 C C . GLY A 1 99 ? -9.248 8.222 20.636 1.00 97.94 99 GLY A C 1
ATOM 756 O O . GLY A 1 99 ? -10.293 8.668 20.168 1.00 97.94 99 GLY A O 1
ATOM 757 N N . LYS A 1 100 ? -8.187 8.996 20.890 1.00 98.25 100 LYS A N 1
ATOM 758 C CA . LYS A 1 100 ? -8.116 10.426 20.563 1.00 98.25 100 LYS A CA 1
ATOM 759 C C . LYS A 1 100 ? -7.289 10.647 19.306 1.00 98.25 100 LYS A C 1
ATOM 761 O O . LYS A 1 100 ? -6.151 10.195 19.215 1.00 98.25 100 LYS A O 1
ATOM 766 N N . TYR A 1 101 ? -7.848 11.369 18.339 1.00 97.75 101 TYR A N 1
ATOM 767 C CA . TYR A 1 101 ? -7.114 11.745 17.136 1.00 97.75 101 TYR A CA 1
ATOM 768 C C . TYR A 1 101 ? -6.233 12.956 17.451 1.00 97.75 101 TYR A C 1
ATOM 770 O O . TYR A 1 101 ? -6.736 14.053 17.717 1.00 97.75 101 TYR A O 1
ATOM 778 N N . THR A 1 102 ? -4.921 12.742 17.429 1.00 96.94 102 THR A N 1
ATOM 779 C CA . THR A 1 102 ? -3.890 13.737 17.755 1.00 96.94 102 THR A CA 1
ATOM 780 C C . THR A 1 102 ? -2.885 13.886 16.613 1.00 96.94 102 THR A C 1
ATOM 782 O O . THR A 1 102 ? -2.879 13.093 15.667 1.00 96.94 102 THR A O 1
ATOM 785 N N . ASN A 1 103 ? -1.967 14.852 16.742 1.00 97.12 103 ASN A N 1
ATOM 786 C CA . ASN A 1 103 ? -0.814 14.986 15.844 1.00 97.12 103 ASN A CA 1
ATOM 787 C C . ASN A 1 103 ? 0.011 13.696 15.746 1.00 97.12 103 ASN A C 1
ATOM 789 O O . ASN A 1 103 ? 0.583 13.413 14.697 1.00 97.12 103 ASN A O 1
ATOM 793 N N . GLU A 1 104 ? 0.001 12.869 16.790 1.00 97.19 104 GLU A N 1
ATOM 794 C CA . GLU A 1 104 ? 0.766 11.622 16.812 1.00 97.19 104 GLU A CA 1
ATOM 795 C C . GLU A 1 104 ? 0.071 10.535 15.994 1.00 97.19 104 GLU A C 1
ATOM 797 O O . GLU A 1 104 ? 0.729 9.728 15.338 1.00 97.19 104 GLU A O 1
ATOM 802 N N . THR A 1 105 ? -1.263 10.581 15.923 1.00 97.00 105 THR A N 1
ATOM 803 C CA . THR A 1 105 ? -2.025 9.764 14.969 1.00 97.00 105 THR A CA 1
ATOM 804 C C . THR A 1 105 ? -1.745 10.214 13.533 1.00 97.00 105 THR A C 1
ATOM 806 O O . THR A 1 105 ? -1.491 9.372 12.674 1.00 97.00 105 THR A O 1
ATOM 809 N N . THR A 1 106 ? -1.712 11.527 13.273 1.00 97.81 106 THR A N 1
ATOM 810 C CA . THR A 1 106 ? -1.328 12.078 11.959 1.00 97.81 106 THR A CA 1
ATOM 811 C C . THR A 1 106 ? 0.088 11.649 11.567 1.00 97.81 106 THR A C 1
ATOM 813 O O . THR A 1 106 ? 0.292 11.145 10.467 1.00 97.81 106 THR A O 1
ATOM 816 N N . SER A 1 107 ? 1.053 11.744 12.483 1.00 98.38 107 SER A N 1
ATOM 817 C CA . SER A 1 107 ? 2.445 11.334 12.259 1.00 98.38 107 SER A CA 1
ATOM 818 C C . SER A 1 107 ? 2.576 9.838 11.943 1.00 98.38 107 SER A C 1
ATOM 820 O O . SER A 1 107 ? 3.371 9.454 11.082 1.00 98.38 107 SER A O 1
ATOM 822 N N . ALA A 1 108 ? 1.781 8.981 12.594 1.00 98.44 108 ALA A N 1
ATOM 823 C CA . ALA A 1 108 ? 1.723 7.553 12.279 1.00 98.44 108 ALA A CA 1
ATOM 824 C C . ALA A 1 108 ? 1.147 7.289 10.876 1.00 98.44 108 ALA A C 1
ATOM 826 O O . ALA A 1 108 ? 1.680 6.452 10.142 1.00 98.44 108 ALA A O 1
ATOM 827 N N . ILE A 1 109 ? 0.115 8.040 10.469 1.00 98.50 109 ILE A N 1
ATOM 828 C CA . ILE A 1 109 ? -0.449 7.988 9.111 1.00 98.50 109 ILE A CA 1
ATOM 829 C C . ILE A 1 109 ? 0.597 8.401 8.081 1.00 98.50 109 ILE A C 1
ATOM 831 O O . ILE A 1 109 ? 0.828 7.662 7.127 1.00 98.50 109 ILE A O 1
ATOM 835 N N . GLU A 1 110 ? 1.282 9.522 8.295 1.00 98.62 110 GLU A N 1
ATOM 836 C CA . GLU A 1 110 ? 2.354 9.962 7.403 1.00 98.62 110 GLU A CA 1
ATOM 837 C C . GLU A 1 110 ? 3.495 8.945 7.312 1.00 98.62 110 GLU A C 1
ATOM 839 O O . GLU A 1 110 ? 4.062 8.743 6.239 1.00 98.62 110 GLU A O 1
ATOM 844 N N . ASN A 1 111 ? 3.846 8.290 8.424 1.00 98.62 111 ASN A N 1
ATOM 845 C CA . ASN A 1 111 ? 4.858 7.239 8.423 1.00 98.62 111 ASN A CA 1
ATOM 846 C C . ASN A 1 111 ? 4.428 6.076 7.521 1.00 98.62 111 ASN A C 1
ATOM 848 O O . ASN A 1 111 ? 5.183 5.687 6.631 1.00 98.62 111 ASN A O 1
ATOM 852 N N . LEU A 1 112 ? 3.197 5.582 7.671 1.00 98.62 112 LEU A N 1
ATOM 853 C CA . LEU A 1 112 ? 2.671 4.538 6.792 1.00 98.62 112 LEU A CA 1
ATOM 854 C C . LEU A 1 112 ? 2.613 4.995 5.328 1.00 98.62 112 LEU A C 1
ATOM 856 O O . LEU A 1 112 ? 2.992 4.228 4.450 1.00 98.62 112 LEU A O 1
ATOM 860 N N . GLN A 1 113 ? 2.203 6.236 5.053 1.00 98.81 113 GLN A N 1
ATOM 861 C CA . GLN A 1 113 ? 2.188 6.793 3.696 1.00 98.81 113 GLN A CA 1
ATOM 862 C C . GLN A 1 113 ? 3.592 6.797 3.069 1.00 98.81 113 GLN A C 1
ATOM 864 O O . GLN A 1 113 ? 3.763 6.293 1.957 1.00 98.81 113 GLN A O 1
ATOM 869 N N . ARG A 1 114 ? 4.613 7.272 3.803 1.00 98.69 114 ARG A N 1
ATOM 870 C CA . ARG A 1 114 ? 6.024 7.229 3.371 1.00 98.69 114 ARG A CA 1
ATOM 871 C C . ARG A 1 114 ? 6.490 5.799 3.113 1.00 98.69 114 ARG A C 1
ATOM 873 O O . ARG A 1 114 ? 7.125 5.530 2.098 1.00 98.69 114 ARG A O 1
ATOM 880 N N . GLN A 1 115 ? 6.163 4.875 4.012 1.00 98.56 115 GLN A N 1
ATOM 881 C CA . GLN A 1 115 ? 6.525 3.467 3.870 1.00 98.56 115 GLN A CA 1
ATOM 882 C C . GLN A 1 115 ? 5.844 2.815 2.657 1.00 98.56 115 GLN A C 1
ATOM 884 O O . GLN A 1 115 ? 6.498 2.084 1.914 1.00 98.56 115 GLN A O 1
ATOM 889 N N . ALA A 1 116 ? 4.579 3.149 2.401 1.00 98.50 116 ALA A N 1
ATOM 890 C CA . ALA A 1 116 ? 3.809 2.698 1.247 1.00 98.50 116 ALA A CA 1
ATOM 891 C C . ALA A 1 116 ? 4.195 3.387 -0.071 1.00 98.50 116 ALA A C 1
ATOM 893 O O . ALA A 1 116 ? 3.779 2.921 -1.127 1.00 98.50 116 ALA A O 1
ATOM 894 N N . GLY A 1 117 ? 4.999 4.454 -0.039 1.00 98.38 117 GLY A N 1
ATOM 895 C CA . GLY A 1 117 ? 5.411 5.195 -1.233 1.00 98.38 117 GLY A CA 1
ATOM 896 C C . GLY A 1 117 ? 4.341 6.133 -1.796 1.00 98.38 117 GLY A C 1
ATOM 897 O O . GLY A 1 117 ? 4.465 6.573 -2.934 1.00 98.38 117 GLY A O 1
ATOM 898 N N . VAL A 1 118 ? 3.298 6.446 -1.023 1.00 98.62 118 VAL A N 1
ATOM 899 C CA . VAL A 1 118 ? 2.258 7.419 -1.397 1.00 98.62 118 VAL A CA 1
ATOM 900 C C . VAL A 1 118 ? 2.536 8.782 -0.756 1.00 98.62 118 VAL A C 1
ATOM 902 O O . VAL A 1 118 ? 3.381 8.905 0.132 1.00 98.62 118 VAL A O 1
ATOM 905 N N . THR A 1 119 ? 1.837 9.830 -1.200 1.00 97.94 119 THR A N 1
ATOM 906 C CA . THR A 1 119 ? 1.985 11.179 -0.634 1.00 97.94 119 THR A CA 1
ATOM 907 C C . THR A 1 119 ? 1.735 11.172 0.874 1.00 97.94 119 THR A C 1
ATOM 909 O O . THR A 1 119 ? 0.675 10.754 1.331 1.00 97.94 119 THR A O 1
ATOM 912 N N . ALA A 1 120 ? 2.717 11.651 1.640 1.00 98.19 120 ALA A N 1
ATOM 913 C CA . ALA A 1 120 ? 2.666 11.707 3.095 1.00 98.19 120 ALA A CA 1
ATOM 914 C C . ALA A 1 120 ? 2.035 13.020 3.581 1.00 98.19 120 ALA A C 1
ATOM 916 O O . ALA A 1 120 ? 2.740 13.926 4.013 1.00 98.19 120 ALA A O 1
ATOM 917 N N . ASP A 1 121 ? 0.714 13.136 3.440 1.00 97.50 121 ASP A N 1
ATOM 918 C CA . ASP A 1 121 ? -0.072 14.319 3.822 1.00 97.50 121 ASP A CA 1
ATOM 919 C C . ASP A 1 121 ? -0.853 14.153 5.140 1.00 97.50 121 ASP A C 1
ATOM 921 O O . ASP A 1 121 ? -1.655 15.018 5.503 1.00 97.50 121 ASP A O 1
ATOM 925 N N . GLY A 1 122 ? -0.662 13.025 5.828 1.00 97.50 122 GLY A N 1
ATOM 926 C CA . GLY A 1 122 ? -1.283 12.715 7.113 1.00 97.50 122 GLY A CA 1
ATOM 927 C C . GLY A 1 122 ? -2.774 12.395 7.033 1.00 97.50 122 GLY A C 1
ATOM 928 O O . GLY A 1 122 ? -3.426 12.258 8.072 1.00 97.50 122 GLY A O 1
ATOM 929 N N . LYS A 1 123 ? -3.339 12.263 5.825 1.00 96.50 123 LYS A N 1
ATOM 930 C CA . LYS A 1 123 ? -4.763 11.978 5.626 1.00 96.50 123 LYS A CA 1
ATOM 931 C C . LYS A 1 123 ? -5.012 10.497 5.400 1.00 96.50 123 LYS A C 1
ATOM 933 O O . LYS A 1 123 ? -4.461 9.864 4.501 1.00 96.50 123 LYS A O 1
ATOM 938 N N . MET A 1 124 ? -5.937 9.950 6.181 1.00 97.75 124 MET A N 1
ATOM 939 C CA . MET A 1 124 ? -6.415 8.593 5.961 1.00 97.75 124 MET A CA 1
ATOM 940 C C . MET A 1 124 ? -7.297 8.527 4.706 1.00 97.75 124 MET A C 1
ATOM 942 O O . MET A 1 124 ? -8.256 9.285 4.568 1.00 97.75 124 MET A O 1
ATOM 946 N N . THR A 1 125 ? -7.003 7.583 3.813 1.00 98.06 125 THR A N 1
ATOM 947 C CA . THR A 1 125 ? -7.840 7.245 2.650 1.00 98.06 125 THR A CA 1
ATOM 948 C C . THR A 1 125 ? -8.442 5.854 2.823 1.00 98.06 125 THR A C 1
ATOM 950 O O . THR A 1 125 ? -7.965 5.070 3.642 1.00 98.06 125 THR A O 1
ATOM 953 N N . THR A 1 126 ? -9.462 5.496 2.039 1.00 98.31 126 THR A N 1
ATOM 954 C CA . THR A 1 126 ? -10.049 4.146 2.105 1.00 98.31 126 THR A CA 1
ATOM 955 C C . THR A 1 126 ? -9.020 3.065 1.767 1.00 98.31 126 THR A C 1
ATOM 957 O O . THR A 1 126 ? -8.951 2.052 2.456 1.00 98.31 126 THR A O 1
ATOM 960 N N . GLN A 1 127 ? -8.174 3.295 0.757 1.00 98.25 127 GLN A N 1
ATOM 961 C CA . GLN A 1 127 ? -7.125 2.341 0.381 1.00 98.25 127 GLN A CA 1
ATOM 962 C C . GLN A 1 127 ? -6.045 2.219 1.462 1.00 98.25 127 GLN A C 1
ATOM 964 O O . GLN A 1 127 ? -5.586 1.113 1.739 1.00 98.25 127 GLN A O 1
ATOM 969 N N . LEU A 1 128 ? -5.675 3.331 2.110 1.00 98.50 128 LEU A N 1
ATOM 970 C CA . LEU A 1 128 ? -4.720 3.312 3.218 1.00 98.50 128 LEU A CA 1
ATOM 971 C C . LEU A 1 128 ? -5.307 2.621 4.454 1.00 98.50 128 LEU A C 1
ATOM 973 O O . LEU A 1 128 ? -4.608 1.851 5.103 1.00 98.50 128 LEU A O 1
ATOM 977 N N . MET A 1 129 ? 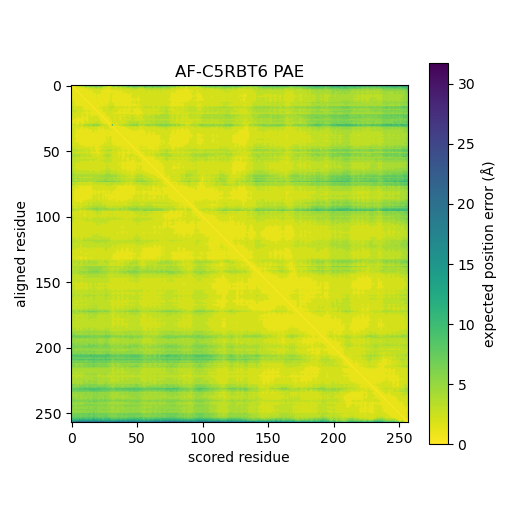-6.599 2.822 4.734 1.00 98.62 129 MET A N 1
ATOM 978 C CA . MET A 1 129 ? -7.308 2.105 5.794 1.00 98.62 129 MET A CA 1
ATOM 979 C C . MET A 1 129 ? -7.315 0.600 5.516 1.00 98.62 129 MET A C 1
ATOM 981 O O . MET A 1 129 ? -6.992 -0.189 6.397 1.00 98.62 129 MET A O 1
ATOM 985 N N . LYS A 1 130 ? -7.618 0.190 4.281 1.00 98.44 130 LYS A N 1
ATOM 986 C CA . LYS A 1 130 ? -7.582 -1.221 3.880 1.00 98.44 130 LYS A CA 1
ATOM 987 C C . LYS A 1 130 ? -6.193 -1.832 4.081 1.00 98.44 130 LYS A C 1
ATOM 989 O O . LYS A 1 130 ? -6.090 -2.902 4.668 1.00 98.44 130 LYS A O 1
ATOM 994 N N . ALA A 1 131 ? -5.142 -1.125 3.667 1.00 98.12 131 ALA A N 1
ATOM 995 C CA . ALA A 1 131 ? -3.750 -1.535 3.855 1.00 98.12 131 ALA A CA 1
ATOM 996 C C . ALA A 1 131 ? -3.325 -1.613 5.335 1.00 98.12 131 ALA A C 1
ATOM 998 O O . ALA A 1 131 ? -2.623 -2.544 5.738 1.00 98.12 131 ALA A O 1
ATOM 999 N N . LEU A 1 132 ? -3.756 -0.650 6.156 1.00 98.56 132 LEU A N 1
ATOM 1000 C CA . LEU A 1 132 ? -3.501 -0.627 7.598 1.00 98.56 132 LEU A CA 1
ATOM 1001 C C . LEU A 1 132 ? -4.168 -1.819 8.299 1.00 98.56 132 LEU A C 1
ATOM 1003 O O . LEU A 1 132 ? -3.552 -2.459 9.147 1.00 98.56 132 LEU A O 1
ATOM 1007 N N . PHE A 1 133 ? -5.396 -2.149 7.900 1.00 98.31 133 PHE A N 1
ATOM 1008 C CA . PHE A 1 133 ? -6.160 -3.289 8.402 1.00 98.31 133 PHE A CA 1
ATOM 1009 C C . PHE A 1 133 ? -5.873 -4.569 7.601 1.00 98.31 133 PHE A C 1
ATOM 1011 O O . PHE A 1 133 ? -6.746 -5.416 7.472 1.00 98.31 133 PHE A O 1
ATOM 1018 N N . ASP A 1 134 ? -4.677 -4.742 7.044 1.00 96.38 134 ASP A N 1
ATOM 1019 C CA . ASP A 1 134 ? -4.210 -5.998 6.437 1.00 96.38 134 ASP A CA 1
ATOM 1020 C C . ASP A 1 134 ? -3.050 -6.595 7.249 1.00 96.38 134 ASP A C 1
ATOM 1022 O O . ASP A 1 134 ? -2.662 -6.026 8.259 1.00 96.38 134 ASP A O 1
ATOM 1026 N N . MET A 1 135 ? -2.448 -7.707 6.835 1.00 93.56 135 MET A N 1
ATOM 1027 C CA . MET A 1 135 ? -1.123 -8.168 7.259 1.00 93.56 135 MET A CA 1
ATOM 1028 C C . MET A 1 135 ? 0.018 -7.671 6.352 1.00 93.56 135 MET A C 1
ATOM 1030 O O . MET A 1 135 ? 1.175 -7.859 6.716 1.00 93.56 135 MET A O 1
ATOM 1034 N N . SER A 1 136 ? -0.277 -6.945 5.266 1.00 94.69 136 SER A N 1
ATOM 1035 C CA . SER A 1 136 ? 0.716 -6.290 4.392 1.00 94.69 136 SER A CA 1
ATOM 1036 C C . SER A 1 136 ? 1.846 -5.579 5.149 1.00 94.69 136 SER A C 1
ATOM 1038 O O . SER A 1 136 ? 1.583 -4.749 6.025 1.00 94.69 136 SER A O 1
ATOM 1040 N N . ALA A 1 137 ? 3.101 -5.867 4.800 1.00 96.00 137 ALA A N 1
ATOM 1041 C CA . ALA A 1 137 ? 4.276 -5.212 5.372 1.00 96.00 137 ALA A CA 1
ATOM 1042 C C . ALA A 1 137 ? 4.733 -4.027 4.501 1.00 96.00 137 ALA A C 1
ATOM 1044 O O . ALA A 1 137 ? 4.766 -4.116 3.278 1.00 96.00 137 ALA A O 1
ATOM 1045 N N . PHE A 1 138 ? 5.087 -2.905 5.132 1.00 96.94 138 PHE A N 1
ATOM 1046 C CA . PHE A 1 138 ? 5.530 -1.676 4.444 1.00 96.94 138 PHE A CA 1
ATOM 1047 C C . PHE A 1 138 ? 6.980 -1.266 4.786 1.00 96.94 138 PHE A C 1
ATOM 1049 O O . PHE A 1 138 ? 7.525 -0.283 4.266 1.00 96.94 138 PHE A O 1
ATOM 1056 N N . GLY A 1 139 ? 7.630 -2.050 5.646 1.00 95.25 139 GLY A N 1
ATOM 1057 C CA . GLY A 1 139 ? 9.061 -1.987 5.927 1.00 95.25 139 GLY A CA 1
ATOM 1058 C C . GLY A 1 139 ? 9.789 -3.177 5.310 1.00 95.25 139 GLY A C 1
ATOM 1059 O O . GLY A 1 139 ? 9.174 -4.214 5.077 1.00 95.25 139 GLY A O 1
ATOM 1060 N N . LEU A 1 140 ? 11.094 -3.022 5.077 1.00 96.94 140 LEU A N 1
ATOM 1061 C CA . LEU A 1 140 ? 11.950 -4.090 4.566 1.00 96.94 140 LEU A CA 1
ATOM 1062 C C . LEU A 1 140 ? 11.899 -5.311 5.498 1.00 96.94 140 LEU A C 1
ATOM 1064 O O . LEU A 1 140 ? 12.199 -5.193 6.688 1.00 96.94 140 LEU A O 1
ATOM 1068 N N . VAL A 1 141 ? 11.534 -6.475 4.959 1.00 96.56 141 VAL A N 1
ATOM 1069 C CA . VAL A 1 141 ? 11.507 -7.737 5.713 1.00 96.56 141 VAL A CA 1
ATOM 1070 C C . VAL A 1 141 ? 12.759 -8.571 5.452 1.00 96.56 141 VAL A C 1
ATOM 1072 O O . VAL A 1 141 ? 13.517 -8.326 4.512 1.00 96.56 141 VAL A O 1
ATOM 1075 N N . PHE A 1 142 ? 12.984 -9.589 6.285 1.00 96.12 142 PHE A N 1
ATOM 1076 C CA . PHE A 1 142 ? 14.062 -10.549 6.063 1.00 96.12 142 PHE A CA 1
ATOM 1077 C C . PHE A 1 142 ? 13.924 -11.228 4.690 1.00 96.12 142 PHE A C 1
ATOM 1079 O O . PHE A 1 142 ? 12.845 -11.693 4.328 1.00 96.12 142 PHE A O 1
ATOM 1086 N N . GLY A 1 143 ? 15.022 -11.280 3.933 1.00 95.38 143 GLY A N 1
ATOM 1087 C CA . GLY A 1 143 ? 15.041 -11.777 2.552 1.00 95.38 143 GLY A CA 1
ATOM 1088 C C . GLY A 1 143 ? 14.602 -10.754 1.496 1.00 95.38 143 GLY A C 1
ATOM 1089 O O . GLY A 1 143 ? 14.725 -11.034 0.306 1.00 95.38 143 GLY A O 1
ATOM 1090 N N . GLY A 1 144 ? 14.119 -9.576 1.907 1.00 97.50 144 GLY A N 1
ATOM 1091 C CA . GLY A 1 144 ? 13.772 -8.477 1.011 1.00 97.50 144 GLY A CA 1
ATOM 1092 C C . GLY A 1 144 ? 14.984 -7.647 0.595 1.00 97.50 144 GLY A C 1
ATOM 1093 O O . GLY A 1 144 ? 16.026 -7.656 1.251 1.00 97.50 144 GLY A O 1
ATOM 1094 N N . THR A 1 145 ? 14.835 -6.881 -0.487 1.00 97.62 145 THR A N 1
ATOM 1095 C CA . THR A 1 145 ? 15.853 -5.930 -0.960 1.00 97.62 145 THR A CA 1
ATOM 1096 C C . THR A 1 145 ? 15.304 -4.508 -1.039 1.00 97.62 145 THR A C 1
ATOM 1098 O O . THR A 1 145 ? 14.137 -4.285 -1.374 1.00 97.62 145 THR A O 1
ATOM 1101 N N . GLU A 1 146 ? 16.163 -3.519 -0.785 1.00 97.44 146 GLU A N 1
ATOM 1102 C CA . GLU A 1 146 ? 15.794 -2.103 -0.907 1.00 97.44 146 GLU A CA 1
ATOM 1103 C C . GLU A 1 146 ? 15.442 -1.715 -2.349 1.00 97.44 146 GLU A C 1
ATOM 1105 O O . GLU A 1 146 ? 14.594 -0.855 -2.573 1.00 97.44 146 GLU A O 1
ATOM 1110 N N . GLN A 1 147 ? 16.047 -2.356 -3.349 1.00 97.56 147 GLN A N 1
ATOM 1111 C CA . GLN A 1 147 ? 15.735 -2.100 -4.752 1.00 97.56 147 GLN A CA 1
ATOM 1112 C C . GLN A 1 147 ? 14.302 -2.533 -5.101 1.00 97.56 147 GLN A C 1
ATOM 1114 O O . GLN A 1 147 ? 13.558 -1.762 -5.710 1.00 97.56 147 GLN A O 1
ATOM 1119 N N . VAL A 1 148 ? 13.875 -3.723 -4.660 1.00 98.44 148 VAL A N 1
ATOM 1120 C CA . VAL A 1 148 ? 12.483 -4.173 -4.826 1.00 98.44 148 VAL A CA 1
ATOM 1121 C C . VAL A 1 148 ? 11.531 -3.309 -4.004 1.00 98.44 148 VAL A C 1
ATOM 1123 O O . VAL A 1 148 ? 10.466 -2.942 -4.496 1.00 98.44 148 VAL A O 1
ATOM 1126 N N . ARG A 1 149 ? 11.920 -2.906 -2.792 1.00 98.50 149 ARG A N 1
ATOM 1127 C CA . ARG A 1 149 ? 11.097 -2.019 -1.965 1.00 98.50 149 ARG A CA 1
ATOM 1128 C C . ARG A 1 149 ? 10.869 -0.661 -2.632 1.00 98.50 149 ARG A C 1
ATOM 1130 O O . ARG A 1 149 ? 9.733 -0.194 -2.694 1.00 98.50 149 ARG A O 1
ATOM 1137 N N . LYS A 1 150 ? 11.912 -0.055 -3.208 1.00 98.38 150 LYS A N 1
ATOM 1138 C CA . LYS A 1 150 ? 11.803 1.185 -3.999 1.00 98.38 150 LYS A CA 1
ATOM 1139 C C . LYS A 1 150 ? 10.889 1.015 -5.212 1.00 98.38 150 LYS A C 1
ATOM 1141 O O . LYS A 1 150 ? 10.114 1.920 -5.514 1.00 98.38 150 LYS A O 1
ATOM 1146 N N . MET A 1 151 ? 10.934 -0.142 -5.877 1.00 98.69 151 MET A N 1
ATOM 1147 C CA . MET A 1 151 ? 10.002 -0.472 -6.957 1.00 98.69 151 MET A CA 1
ATOM 1148 C C . MET A 1 151 ? 8.554 -0.528 -6.456 1.00 98.69 151 MET A C 1
ATOM 1150 O O . MET A 1 151 ? 7.691 0.116 -7.044 1.00 98.69 151 MET A O 1
ATOM 1154 N N . GLN A 1 152 ? 8.281 -1.252 -5.368 1.00 98.88 152 GLN A N 1
ATOM 1155 C CA . GLN A 1 152 ? 6.942 -1.347 -4.770 1.00 98.88 152 GLN A CA 1
ATOM 1156 C C . GLN A 1 152 ? 6.404 0.041 -4.382 1.00 98.88 152 GLN A C 1
ATOM 1158 O O . GLN A 1 152 ? 5.279 0.390 -4.735 1.00 98.88 152 GLN A O 1
ATOM 1163 N N . GLN A 1 153 ? 7.239 0.875 -3.756 1.00 98.81 153 GLN A N 1
ATOM 1164 C CA . GLN A 1 153 ? 6.897 2.257 -3.408 1.00 98.81 153 GLN A CA 1
ATOM 1165 C C . GLN A 1 153 ? 6.618 3.120 -4.640 1.00 98.81 153 GLN A C 1
ATOM 1167 O O . GLN A 1 153 ? 5.632 3.852 -4.663 1.00 98.81 153 GLN A O 1
ATOM 1172 N N . TYR A 1 154 ? 7.445 3.015 -5.684 1.00 98.75 154 TYR A N 1
ATOM 1173 C CA . TYR A 1 154 ? 7.217 3.704 -6.955 1.00 98.75 154 TYR A CA 1
ATOM 1174 C C . TYR A 1 154 ? 5.883 3.289 -7.590 1.00 98.75 154 TYR A C 1
ATOM 1176 O O . TYR A 1 154 ? 5.125 4.142 -8.060 1.00 98.75 154 TYR A O 1
ATOM 1184 N N . LEU A 1 155 ? 5.584 1.986 -7.587 1.00 98.88 155 LEU A N 1
ATOM 1185 C CA . LEU A 1 155 ? 4.355 1.447 -8.156 1.00 98.88 155 LEU A CA 1
ATOM 1186 C C . LEU A 1 155 ? 3.128 1.931 -7.387 1.00 98.88 155 LEU A C 1
ATOM 1188 O O . LEU A 1 155 ? 2.199 2.448 -8.007 1.00 98.88 155 LEU A O 1
ATOM 1192 N N . ASN A 1 156 ? 3.146 1.837 -6.057 1.00 98.81 156 ASN A N 1
ATOM 1193 C CA . ASN A 1 156 ? 2.089 2.384 -5.214 1.00 98.81 156 ASN A CA 1
ATOM 1194 C C . ASN A 1 156 ? 1.922 3.887 -5.458 1.00 98.81 156 ASN A C 1
ATOM 1196 O O . ASN A 1 156 ? 0.834 4.324 -5.811 1.00 98.81 156 ASN A O 1
ATOM 1200 N N . GLY A 1 157 ? 2.991 4.678 -5.363 1.00 98.50 157 GLY A N 1
ATOM 1201 C CA . GLY A 1 157 ? 2.921 6.135 -5.481 1.00 98.50 157 GLY A CA 1
ATOM 1202 C C . GLY A 1 157 ? 2.332 6.643 -6.796 1.00 98.50 157 GLY A C 1
ATOM 1203 O O . GLY A 1 157 ? 1.718 7.708 -6.816 1.00 98.50 157 GLY A O 1
ATOM 1204 N N . LYS A 1 158 ? 2.485 5.888 -7.890 1.00 98.56 158 LYS A N 1
ATOM 1205 C CA . LYS A 1 158 ? 2.046 6.320 -9.223 1.00 98.56 158 LYS A CA 1
ATOM 1206 C C . LYS A 1 158 ? 0.808 5.589 -9.755 1.00 98.56 158 LYS A C 1
ATOM 1208 O O . LYS A 1 158 ? 0.039 6.180 -10.514 1.00 98.56 158 LYS A O 1
ATOM 1213 N N . TYR A 1 159 ? 0.588 4.332 -9.368 1.00 98.69 159 TYR A N 1
ATOM 1214 C CA . TYR A 1 159 ? -0.411 3.462 -10.002 1.00 98.69 159 TYR A CA 1
ATOM 1215 C C . TYR A 1 159 ? -1.371 2.768 -9.021 1.00 98.69 159 TYR A C 1
ATOM 1217 O O . TYR A 1 159 ? -2.239 2.025 -9.478 1.00 98.69 159 TYR A O 1
ATOM 1225 N N . HIS A 1 160 ? -1.317 3.050 -7.710 1.00 98.19 160 HIS A N 1
ATOM 1226 C CA . HIS A 1 160 ? -2.210 2.425 -6.714 1.00 98.19 160 HIS A CA 1
ATOM 1227 C C . HIS A 1 160 ? -3.712 2.552 -7.035 1.00 98.19 160 HIS A C 1
ATOM 1229 O O . HIS A 1 160 ? -4.519 1.738 -6.596 1.00 98.19 160 HIS A O 1
ATOM 1235 N N . LYS A 1 161 ? -4.130 3.535 -7.844 1.00 97.81 161 LYS A N 1
ATOM 1236 C CA . LYS A 1 161 ? -5.530 3.656 -8.283 1.00 97.81 161 LYS A CA 1
ATOM 1237 C C . LYS A 1 161 ? -6.054 2.440 -9.066 1.00 97.81 161 LYS A C 1
ATOM 1239 O O . LYS A 1 161 ? -7.264 2.266 -9.123 1.00 97.81 161 LYS A O 1
ATOM 1244 N N . TYR A 1 162 ? -5.176 1.622 -9.654 1.00 98.06 162 TYR A N 1
ATOM 1245 C CA . TYR A 1 162 ? -5.561 0.445 -10.445 1.00 98.06 162 TYR A CA 1
ATOM 1246 C C . TYR A 1 162 ? -5.589 -0.861 -9.642 1.00 98.06 162 TYR A C 1
ATOM 1248 O O . TYR A 1 162 ? -6.265 -1.799 -10.046 1.00 98.06 162 TYR A O 1
ATOM 1256 N N . PHE A 1 163 ? -4.864 -0.940 -8.523 1.00 96.94 163 PHE A N 1
ATOM 1257 C CA . PHE A 1 163 ? -4.692 -2.194 -7.773 1.00 96.94 163 PHE A CA 1
ATOM 1258 C C . PHE A 1 163 ? -4.735 -2.038 -6.242 1.00 96.94 163 PHE A C 1
ATOM 1260 O O . PHE A 1 163 ? -4.588 -3.017 -5.517 1.00 96.94 163 PHE A O 1
ATOM 1267 N N . GLY A 1 164 ? -4.959 -0.829 -5.725 1.00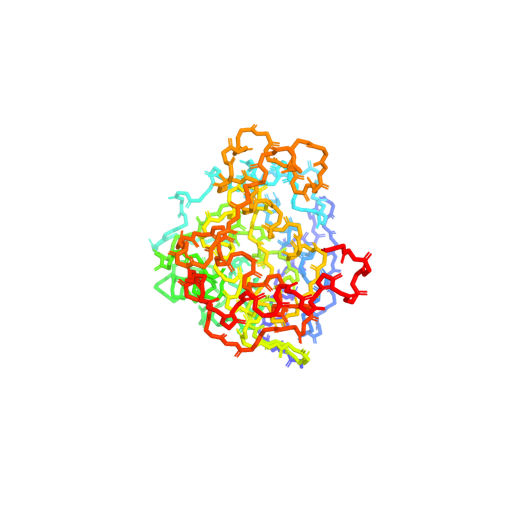 97.38 164 GLY A N 1
ATOM 1268 C CA . GLY A 1 164 ? -4.876 -0.512 -4.299 1.00 97.38 164 GLY A CA 1
ATOM 1269 C C . GLY A 1 164 ? -3.442 -0.275 -3.816 1.00 97.38 164 GLY A C 1
ATOM 1270 O O . GLY A 1 164 ? -2.516 -0.123 -4.606 1.00 97.38 164 GLY A O 1
ATOM 1271 N N . ILE A 1 165 ? -3.261 -0.213 -2.497 1.00 98.38 165 ILE A N 1
ATOM 1272 C CA . ILE A 1 165 ? -1.939 -0.088 -1.870 1.00 98.38 165 ILE A CA 1
ATOM 1273 C C . ILE A 1 165 ? -1.429 -1.492 -1.534 1.00 98.38 165 ILE A C 1
ATOM 1275 O O . ILE A 1 165 ? -2.036 -2.192 -0.722 1.00 98.38 165 ILE A O 1
ATOM 1279 N N . LEU A 1 166 ? -0.316 -1.887 -2.149 1.00 98.31 166 LEU A N 1
ATOM 1280 C CA . LEU A 1 166 ? 0.323 -3.194 -1.964 1.00 98.31 166 LEU A CA 1
ATOM 1281 C C . LEU A 1 166 ? 1.509 -3.116 -0.989 1.00 98.31 166 LEU A C 1
ATOM 1283 O O . LEU A 1 166 ? 2.029 -2.020 -0.775 1.00 98.31 166 LEU A O 1
ATOM 1287 N N . PRO A 1 167 ? 1.964 -4.245 -0.411 1.00 98.06 167 PRO A N 1
ATOM 1288 C CA . PRO A 1 167 ? 3.147 -4.280 0.449 1.00 98.06 167 PRO A CA 1
ATOM 1289 C C . PRO A 1 167 ? 4.387 -3.619 -0.180 1.00 98.06 167 PRO A C 1
ATOM 1291 O O . PRO A 1 167 ? 4.630 -3.731 -1.382 1.00 98.06 167 PRO A O 1
ATOM 1294 N N . CYS A 1 168 ? 5.190 -2.976 0.669 1.00 98.56 168 CYS A N 1
ATOM 1295 C CA . CYS A 1 168 ? 6.513 -2.427 0.352 1.00 98.56 168 CYS A CA 1
ATOM 1296 C C . CYS A 1 168 ? 7.576 -3.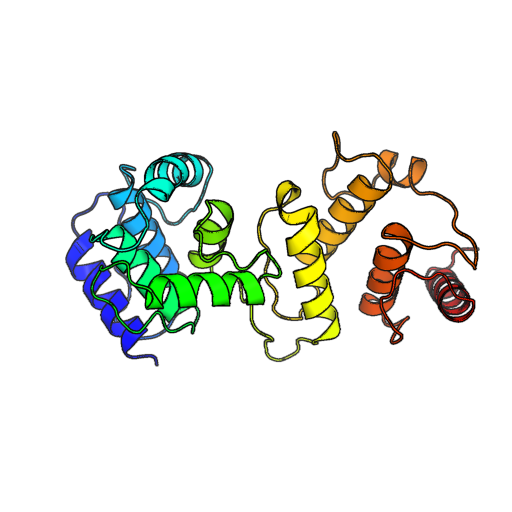124 1.215 1.00 98.56 168 CYS A C 1
ATOM 1298 O O . CYS A 1 168 ? 8.283 -2.483 1.999 1.00 98.56 168 CYS A O 1
ATOM 1300 N N . ASP A 1 169 ? 7.618 -4.450 1.127 1.00 98.12 169 ASP A N 1
ATOM 1301 C CA . ASP A 1 169 ? 8.408 -5.343 1.977 1.00 98.12 169 ASP A CA 1
ATOM 1302 C C . ASP A 1 169 ? 9.780 -5.722 1.394 1.00 98.12 169 ASP A C 1
ATOM 1304 O O . ASP A 1 169 ? 10.631 -6.276 2.090 1.00 98.12 169 ASP A O 1
ATOM 1308 N N . GLY A 1 170 ? 10.029 -5.381 0.130 1.00 98.38 170 GLY A N 1
ATOM 1309 C CA . GLY A 1 170 ? 11.249 -5.730 -0.589 1.00 98.38 170 GLY A CA 1
ATOM 1310 C C . GLY A 1 170 ? 11.260 -7.139 -1.182 1.00 98.38 170 GLY A C 1
ATOM 1311 O O . GLY A 1 170 ? 12.298 -7.543 -1.710 1.00 98.38 170 GLY A O 1
ATOM 1312 N N . ILE A 1 171 ? 10.148 -7.880 -1.139 1.00 98.25 171 ILE A N 1
ATOM 1313 C CA . ILE A 1 171 ? 10.020 -9.206 -1.753 1.00 98.25 171 ILE A CA 1
ATOM 1314 C C . ILE A 1 171 ? 9.266 -9.087 -3.077 1.00 98.25 171 ILE A C 1
ATOM 1316 O O . ILE A 1 171 ? 8.155 -8.566 -3.148 1.00 98.25 171 ILE A O 1
ATOM 1320 N N . TYR A 1 172 ? 9.847 -9.611 -4.156 1.00 98.00 172 TYR A N 1
ATOM 1321 C CA . TYR A 1 172 ? 9.149 -9.662 -5.434 1.00 98.00 172 TYR A CA 1
ATOM 1322 C C . TYR A 1 172 ? 8.149 -10.821 -5.451 1.00 98.00 172 TYR A C 1
ATOM 1324 O O . TYR A 1 172 ? 8.537 -11.984 -5.351 1.00 98.00 172 TYR A O 1
ATOM 1332 N N . GLN A 1 173 ? 6.858 -10.508 -5.573 1.00 96.00 173 GLN A N 1
ATOM 1333 C CA . GLN A 1 173 ? 5.771 -11.492 -5.554 1.00 96.00 173 GLN A CA 1
ATOM 1334 C C . GLN A 1 173 ? 4.747 -11.232 -6.665 1.00 96.00 173 GLN A C 1
ATOM 1336 O O . GLN A 1 173 ? 4.848 -10.269 -7.429 1.00 96.00 173 GLN A O 1
ATOM 1341 N N . ARG A 1 174 ? 3.728 -12.099 -6.748 1.00 97.38 174 ARG A N 1
ATOM 1342 C CA . ARG A 1 174 ? 2.664 -12.036 -7.763 1.00 97.38 174 ARG A CA 1
ATOM 1343 C C . ARG A 1 174 ? 1.990 -10.665 -7.834 1.00 97.38 174 ARG A C 1
ATOM 1345 O O . ARG A 1 174 ? 1.778 -10.165 -8.937 1.00 97.38 174 ARG A O 1
ATOM 1352 N N . ASP A 1 175 ? 1.690 -10.051 -6.695 1.00 97.38 175 ASP A N 1
ATOM 1353 C CA . ASP A 1 175 ? 1.007 -8.755 -6.668 1.00 97.38 175 ASP A CA 1
ATOM 1354 C C . ASP A 1 175 ? 1.918 -7.633 -7.176 1.00 97.38 175 ASP A C 1
ATOM 1356 O O . ASP A 1 175 ? 1.484 -6.799 -7.968 1.00 97.38 175 ASP A O 1
ATOM 1360 N N . THR A 1 176 ? 3.211 -7.663 -6.836 1.00 98.12 176 THR A N 1
ATOM 1361 C CA . THR A 1 176 ? 4.203 -6.725 -7.384 1.00 98.12 176 THR A CA 1
ATOM 1362 C C . THR A 1 176 ? 4.368 -6.892 -8.899 1.00 98.12 176 THR A C 1
ATOM 1364 O O . THR A 1 176 ? 4.405 -5.897 -9.620 1.00 98.12 176 THR A O 1
ATOM 1367 N N . ASN A 1 177 ? 4.400 -8.130 -9.407 1.00 98.44 177 ASN A N 1
ATOM 1368 C CA . ASN A 1 177 ? 4.410 -8.398 -10.850 1.00 98.44 177 ASN A CA 1
ATOM 1369 C C . ASN A 1 177 ? 3.135 -7.873 -11.533 1.00 98.44 177 ASN A C 1
ATOM 1371 O O . ASN A 1 177 ? 3.195 -7.242 -12.585 1.00 98.44 177 ASN A O 1
ATOM 1375 N N . THR A 1 178 ? 1.975 -8.096 -10.919 1.00 98.38 178 THR A N 1
ATOM 1376 C CA . THR A 1 178 ? 0.688 -7.608 -11.435 1.00 98.38 178 THR A CA 1
ATOM 1377 C C . THR A 1 178 ? 0.664 -6.076 -11.474 1.00 98.38 178 THR A C 1
ATOM 1379 O O . THR A 1 178 ? 0.249 -5.490 -12.474 1.00 98.38 178 THR A O 1
ATOM 1382 N N . ALA A 1 179 ? 1.191 -5.410 -10.443 1.00 98.69 179 ALA A N 1
ATOM 1383 C CA . ALA A 1 179 ? 1.345 -3.958 -10.401 1.00 98.69 179 ALA A CA 1
ATOM 1384 C C . ALA A 1 179 ? 2.307 -3.421 -11.476 1.00 98.69 179 ALA A C 1
ATOM 1386 O O . ALA A 1 179 ? 2.017 -2.384 -12.073 1.00 98.69 179 ALA A O 1
ATOM 1387 N N . LEU A 1 180 ? 3.407 -4.128 -11.780 1.00 98.56 180 LEU A N 1
ATOM 1388 C CA . LEU A 1 180 ? 4.284 -3.794 -12.913 1.00 98.56 180 LEU A CA 1
ATOM 1389 C C . LEU A 1 180 ? 3.530 -3.845 -14.249 1.00 98.56 180 LEU A C 1
ATOM 1391 O O . LEU A 1 180 ? 3.707 -2.955 -15.082 1.00 98.56 180 LEU A O 1
ATOM 1395 N N . ILE A 1 181 ? 2.667 -4.846 -14.451 1.00 98.62 181 ILE A N 1
ATOM 1396 C CA . ILE A 1 181 ? 1.870 -4.970 -15.679 1.00 98.62 181 ILE A CA 1
ATOM 1397 C C . ILE A 1 181 ? 0.821 -3.857 -15.761 1.00 98.62 181 ILE A C 1
ATOM 1399 O O . ILE A 1 181 ? 0.696 -3.235 -16.815 1.00 98.62 181 ILE A O 1
ATOM 1403 N N . TYR A 1 182 ? 0.118 -3.547 -14.665 1.00 98.81 182 TYR A N 1
ATOM 1404 C CA . TYR A 1 182 ? -0.779 -2.387 -14.609 1.00 98.81 182 TYR A CA 1
ATOM 1405 C C . TYR A 1 182 ? -0.043 -1.097 -14.974 1.00 98.81 182 TYR A C 1
ATOM 1407 O O . TYR A 1 182 ? -0.508 -0.343 -15.826 1.00 98.81 182 TYR A O 1
ATOM 1415 N N . ALA A 1 183 ? 1.124 -0.860 -14.372 1.00 98.75 183 ALA A N 1
ATOM 1416 C CA . ALA A 1 183 ? 1.941 0.308 -14.668 1.00 98.75 183 ALA A CA 1
ATOM 1417 C C . ALA A 1 183 ? 2.312 0.375 -16.155 1.00 98.75 183 ALA A C 1
ATOM 1419 O O . ALA A 1 183 ? 2.144 1.420 -16.778 1.00 98.75 183 ALA A O 1
ATOM 1420 N N . LEU A 1 184 ? 2.747 -0.739 -16.751 1.00 98.69 184 LEU A N 1
ATOM 1421 C CA . LEU A 1 184 ? 3.078 -0.777 -18.172 1.00 98.69 184 LEU A CA 1
ATOM 1422 C C . LEU A 1 184 ? 1.862 -0.464 -19.041 1.00 98.69 184 LEU A C 1
ATOM 1424 O O . LEU A 1 184 ? 1.961 0.392 -19.911 1.00 98.69 184 LEU A O 1
ATOM 1428 N N . GLN A 1 185 ? 0.727 -1.121 -18.791 1.00 98.75 185 GLN A N 1
ATOM 1429 C CA . GLN A 1 185 ? -0.518 -0.896 -19.529 1.00 98.75 185 GLN A CA 1
ATOM 1430 C C . GLN A 1 185 ? -0.917 0.583 -19.510 1.00 98.75 185 GLN A C 1
ATOM 1432 O O . GLN A 1 185 ? -1.301 1.132 -20.538 1.00 98.75 185 GLN A O 1
ATOM 1437 N N . VAL A 1 186 ? -0.768 1.254 -18.371 1.00 98.62 186 VAL A N 1
ATOM 1438 C CA . VAL A 1 186 ? -1.047 2.689 -18.245 1.00 98.62 186 VAL A CA 1
ATOM 1439 C C . VAL A 1 186 ? -0.100 3.521 -19.103 1.00 98.62 186 VAL A C 1
ATOM 1441 O O . VAL A 1 186 ? -0.561 4.384 -19.847 1.00 98.62 186 VAL A O 1
ATOM 1444 N N . GLU A 1 187 ? 1.201 3.249 -19.031 1.00 98.50 187 GLU A N 1
ATOM 1445 C CA . GLU A 1 187 ? 2.225 4.015 -19.751 1.00 98.50 187 GLU A CA 1
ATOM 1446 C C . GLU A 1 187 ? 2.209 3.782 -21.270 1.00 98.50 187 GLU A C 1
ATOM 1448 O O . GLU A 1 187 ? 2.632 4.658 -22.020 1.00 98.50 187 GLU A O 1
ATOM 1453 N N . ILE A 1 188 ? 1.678 2.649 -21.743 1.00 98.06 188 ILE A N 1
ATOM 1454 C CA . ILE A 1 188 ? 1.485 2.368 -23.180 1.00 98.06 188 ILE A CA 1
ATOM 1455 C C . ILE A 1 188 ? 0.086 2.760 -23.690 1.00 98.06 188 ILE A C 1
ATOM 1457 O O . ILE A 1 188 ? -0.316 2.351 -24.777 1.00 98.06 188 ILE A O 1
ATOM 1461 N N . GLY A 1 189 ? -0.672 3.550 -22.921 1.00 98.00 189 GLY A N 1
ATOM 1462 C CA . GLY A 1 189 ? -1.946 4.132 -23.364 1.00 98.00 189 GLY A CA 1
ATOM 1463 C C . GLY A 1 189 ? -3.185 3.252 -23.167 1.00 98.00 189 GLY A C 1
ATOM 1464 O O . GLY A 1 189 ? -4.253 3.583 -23.674 1.00 98.00 189 GLY A O 1
ATOM 1465 N N . LEU A 1 190 ? -3.089 2.166 -22.398 1.00 98.19 190 LEU A N 1
ATOM 1466 C CA . LEU A 1 190 ? -4.195 1.244 -22.101 1.00 98.19 190 LEU A CA 1
ATOM 1467 C C . LEU A 1 190 ? -4.841 1.492 -20.730 1.00 98.19 190 LEU A C 1
ATOM 1469 O O . LEU A 1 190 ? -5.492 0.606 -20.187 1.00 98.19 190 LEU A O 1
ATOM 1473 N N . ALA A 1 191 ? -4.690 2.686 -20.151 1.00 97.25 191 ALA A N 1
ATOM 1474 C CA . ALA A 1 191 ? -5.200 3.014 -18.815 1.00 97.25 191 ALA A CA 1
ATOM 1475 C C . ALA A 1 191 ? -6.695 2.682 -18.610 1.00 97.25 191 ALA A C 1
ATOM 1477 O O . ALA A 1 191 ? -7.070 2.202 -17.545 1.00 97.25 191 ALA A O 1
ATOM 1478 N N . GLY A 1 192 ? -7.542 2.910 -19.622 1.00 96.56 192 GLY A N 1
ATOM 1479 C CA . GLY A 1 192 ? -8.985 2.638 -19.550 1.00 96.56 192 GLY A CA 1
ATOM 1480 C C . GLY A 1 192 ? -9.366 1.153 -19.597 1.00 96.56 192 GLY A C 1
ATOM 1481 O O . GLY A 1 192 ? -10.489 0.804 -19.250 1.00 96.56 192 GLY A O 1
ATOM 1482 N N . SER A 1 193 ? -8.443 0.280 -20.005 1.00 96.56 193 SER A N 1
ATOM 1483 C CA . SER A 1 193 ? -8.641 -1.171 -20.115 1.00 96.56 193 SER A CA 1
ATOM 1484 C C . SER A 1 193 ? -7.565 -1.963 -19.367 1.00 96.56 193 SER A C 1
ATOM 1486 O O . SER A 1 193 ? -7.367 -3.148 -19.641 1.00 96.56 193 SER A O 1
ATOM 1488 N N . ALA A 1 194 ? -6.819 -1.306 -18.475 1.00 97.62 194 ALA A N 1
ATOM 1489 C CA . ALA A 1 194 ? -5.751 -1.936 -17.721 1.00 97.62 194 ALA A CA 1
ATOM 1490 C C . ALA A 1 194 ? -6.350 -2.996 -16.788 1.00 97.62 194 ALA A C 1
ATOM 1492 O O . ALA A 1 194 ? -7.340 -2.748 -16.102 1.00 97.62 194 ALA A O 1
ATOM 1493 N N . ASN A 1 195 ? -5.757 -4.184 -16.783 1.00 97.38 195 ASN A N 1
ATOM 1494 C CA . ASN A 1 195 ? -6.268 -5.359 -16.075 1.00 97.38 195 ASN A CA 1
ATOM 1495 C C . ASN A 1 195 ? -5.161 -6.200 -15.415 1.00 97.38 195 ASN A C 1
ATOM 1497 O O . ASN A 1 195 ? -5.444 -7.271 -14.882 1.00 97.38 195 ASN A O 1
ATOM 1501 N N . GLY A 1 196 ? -3.900 -5.756 -15.479 1.00 97.56 196 GLY A N 1
ATOM 1502 C CA . GLY A 1 196 ? -2.768 -6.453 -14.866 1.00 97.56 196 GLY A CA 1
ATOM 1503 C C . GLY A 1 196 ? -2.361 -7.752 -15.570 1.00 97.56 196 GLY A C 1
ATOM 1504 O O . GLY A 1 196 ? -1.527 -8.487 -15.046 1.00 97.56 196 GLY A O 1
ATOM 1505 N N . VAL A 1 197 ? -2.909 -8.042 -16.757 1.00 97.88 197 VAL A N 1
ATOM 1506 C CA . VAL A 1 197 ? -2.597 -9.237 -17.557 1.00 97.88 197 VAL A CA 1
ATOM 1507 C C . VAL A 1 197 ? -1.806 -8.857 -18.807 1.00 97.88 197 VAL A C 1
ATOM 1509 O O . VAL A 1 197 ? -2.266 -8.076 -19.637 1.00 97.88 197 VAL A O 1
ATOM 1512 N N . TYR A 1 198 ? -0.630 -9.463 -18.989 1.00 96.06 198 TYR A N 1
ATOM 1513 C CA . TYR A 1 198 ? 0.198 -9.264 -20.182 1.00 96.06 198 TYR A CA 1
ATOM 1514 C C . TYR A 1 198 ? -0.315 -10.123 -21.356 1.00 96.06 198 TYR A C 1
ATOM 1516 O O . TYR A 1 198 ? 0.246 -11.166 -21.683 1.00 96.06 198 TYR A O 1
ATOM 1524 N N . GLY A 1 199 ? -1.450 -9.723 -21.938 1.00 96.94 199 GLY A N 1
ATOM 1525 C CA . GLY A 1 199 ? -2.133 -10.436 -23.029 1.00 96.94 199 GLY A CA 1
ATOM 1526 C C . GLY A 1 199 ? -1.964 -9.791 -24.415 1.00 96.94 199 GLY A C 1
ATOM 1527 O O . GLY A 1 199 ? -1.225 -8.814 -24.552 1.00 96.94 199 GLY A O 1
ATOM 1528 N N . PRO A 1 200 ? -2.694 -10.273 -25.446 1.00 97.44 200 PRO A N 1
ATOM 1529 C CA . PRO A 1 200 ? -2.567 -9.801 -26.832 1.00 97.44 200 PRO A CA 1
ATOM 1530 C C . PRO A 1 200 ? -2.677 -8.281 -27.013 1.00 97.44 200 PRO A C 1
ATOM 1532 O O . PRO A 1 200 ? -1.907 -7.699 -27.771 1.00 97.44 200 PRO A O 1
ATOM 1535 N N . GLY A 1 201 ? -3.581 -7.618 -26.283 1.00 96.62 201 GLY A N 1
ATOM 1536 C CA . GLY A 1 201 ? -3.716 -6.157 -26.337 1.00 96.62 201 GLY A CA 1
ATOM 1537 C C . GLY A 1 201 ? -2.485 -5.423 -25.795 1.00 96.62 201 GLY A C 1
ATOM 1538 O O . GLY A 1 201 ? -2.012 -4.471 -26.407 1.00 96.62 201 GLY A O 1
ATOM 1539 N N . THR A 1 202 ? -1.915 -5.902 -24.685 1.00 97.81 202 THR A N 1
ATOM 1540 C CA . THR A 1 202 ? -0.669 -5.354 -24.127 1.00 97.81 202 THR A CA 1
ATOM 1541 C C . THR A 1 202 ? 0.509 -5.609 -25.062 1.00 97.81 202 THR A C 1
ATOM 1543 O O . THR A 1 202 ? 1.293 -4.694 -25.293 1.00 97.81 202 THR A O 1
ATOM 1546 N N . ILE A 1 203 ? 0.601 -6.803 -25.657 1.00 96.50 203 ILE A N 1
ATOM 1547 C CA . ILE A 1 203 ? 1.625 -7.138 -26.659 1.00 96.50 203 ILE A CA 1
ATOM 1548 C C . ILE A 1 203 ? 1.542 -6.174 -27.847 1.00 96.50 203 ILE A C 1
ATOM 1550 O O . ILE A 1 203 ? 2.542 -5.561 -28.202 1.00 96.50 203 ILE A O 1
ATOM 1554 N N . SER A 1 204 ? 0.348 -5.990 -28.418 1.00 97.62 204 SER A N 1
ATOM 1555 C CA . SER A 1 204 ? 0.145 -5.117 -29.580 1.00 97.62 204 SER A CA 1
ATOM 1556 C C . SER A 1 204 ? 0.464 -3.647 -29.298 1.00 97.62 204 SER A C 1
ATOM 1558 O O . SER A 1 204 ? 0.865 -2.938 -30.217 1.00 97.62 204 SER A O 1
ATOM 1560 N N . ALA A 1 205 ? 0.248 -3.176 -28.067 1.00 97.50 205 ALA A N 1
ATOM 1561 C CA . ALA A 1 205 ? 0.491 -1.787 -27.679 1.00 97.50 205 ALA A CA 1
ATOM 1562 C C . ALA A 1 205 ? 1.919 -1.536 -27.164 1.00 97.50 205 ALA A C 1
ATOM 1564 O O . ALA A 1 205 ? 2.332 -0.382 -27.056 1.00 97.50 205 ALA A O 1
ATOM 1565 N N . THR A 1 206 ? 2.678 -2.583 -26.819 1.00 95.44 206 THR A N 1
ATOM 1566 C CA . THR A 1 206 ? 4.035 -2.423 -26.280 1.00 95.44 206 THR A CA 1
ATOM 1567 C C . THR A 1 206 ? 4.975 -1.941 -27.393 1.00 95.44 206 THR A C 1
ATOM 1569 O O . THR A 1 206 ? 5.160 -2.648 -28.384 1.00 95.44 206 THR A O 1
ATOM 1572 N N . PRO A 1 207 ? 5.595 -0.753 -27.262 1.00 94.19 207 PRO A N 1
ATOM 1573 C CA . PRO A 1 207 ? 6.433 -0.199 -28.317 1.00 94.19 207 PRO A CA 1
ATOM 1574 C C . PRO A 1 207 ? 7.796 -0.895 -28.388 1.00 94.19 207 PRO A C 1
ATOM 1576 O O . PRO A 1 207 ? 8.327 -1.387 -27.392 1.00 94.19 207 PRO A O 1
ATOM 1579 N N .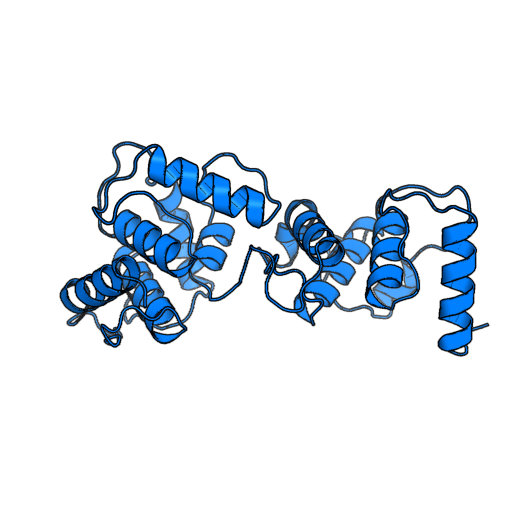 THR A 1 208 ? 8.426 -0.840 -29.563 1.00 94.12 208 THR A N 1
ATOM 1580 C CA . THR A 1 208 ? 9.859 -1.136 -29.688 1.00 94.12 208 THR A CA 1
ATOM 1581 C C . THR A 1 208 ? 10.665 0.087 -29.266 1.00 94.12 208 THR A C 1
ATOM 1583 O O . THR A 1 208 ? 10.555 1.151 -29.875 1.00 94.12 208 THR A O 1
ATOM 1586 N N . LEU A 1 209 ? 11.496 -0.063 -28.237 1.00 95.06 209 LEU A N 1
ATOM 1587 C CA . LEU A 1 209 ? 12.380 0.995 -27.752 1.00 95.06 209 LEU A CA 1
ATOM 1588 C C . LEU A 1 209 ? 13.806 0.822 -28.291 1.00 95.06 209 LEU A C 1
ATOM 1590 O O . LEU A 1 209 ? 14.226 -0.281 -28.635 1.00 95.06 209 LEU A O 1
ATOM 1594 N N . LYS A 1 210 ? 14.556 1.926 -28.348 1.00 95.19 210 LYS A N 1
ATOM 1595 C CA . LYS A 1 210 ? 15.963 1.968 -28.771 1.00 95.19 210 LYS A CA 1
ATOM 1596 C C . LYS A 1 210 ? 16.808 2.671 -27.710 1.00 95.19 210 LYS A C 1
ATOM 1598 O O . LYS A 1 210 ? 16.276 3.451 -26.919 1.00 95.19 210 LYS A O 1
ATOM 1603 N N . VAL A 1 211 ? 18.121 2.429 -27.731 1.00 96.94 211 VAL A N 1
ATOM 1604 C CA . VAL A 1 211 ? 19.083 3.189 -26.916 1.00 96.94 211 VAL A CA 1
ATOM 1605 C C . VAL A 1 211 ? 18.873 4.691 -27.138 1.00 96.94 211 VAL A C 1
ATOM 1607 O O . VAL A 1 211 ? 18.683 5.137 -28.269 1.00 96.94 211 VAL A O 1
ATOM 1610 N N . GLY A 1 212 ? 18.866 5.452 -26.045 1.00 97.56 212 GLY A N 1
ATOM 1611 C CA . GLY A 1 212 ? 18.523 6.874 -26.007 1.00 97.56 212 GLY A CA 1
ATOM 1612 C C . GLY A 1 212 ? 17.060 7.162 -25.651 1.00 97.56 212 GLY A C 1
ATOM 1613 O O . GLY A 1 212 ? 16.741 8.302 -25.323 1.00 97.56 212 GLY A O 1
ATOM 1614 N N . ALA A 1 213 ? 16.171 6.161 -25.661 1.00 98.25 213 ALA A N 1
ATOM 1615 C CA . ALA A 1 213 ? 14.808 6.330 -25.160 1.00 98.25 213 ALA A CA 1
ATOM 1616 C C . ALA A 1 213 ? 14.803 6.653 -23.659 1.00 98.25 213 ALA A C 1
ATOM 1618 O O . ALA A 1 213 ? 15.628 6.146 -22.894 1.00 98.25 213 ALA A O 1
ATOM 1619 N N . THR A 1 214 ? 13.832 7.453 -23.226 1.00 98.12 214 THR A N 1
ATOM 1620 C CA . THR A 1 214 ? 13.642 7.805 -21.818 1.00 98.12 214 THR A CA 1
ATOM 1621 C C . THR A 1 214 ? 12.179 7.672 -21.409 1.00 98.12 214 THR A C 1
ATOM 1623 O O . THR A 1 214 ? 11.279 7.641 -22.249 1.00 98.12 214 THR A O 1
ATOM 1626 N N . GLY A 1 215 ? 11.929 7.576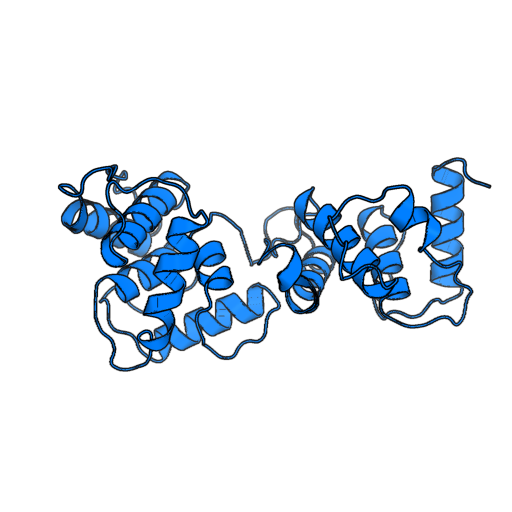 -20.105 1.00 97.31 215 GLY A N 1
ATOM 1627 C CA . GLY A 1 215 ? 10.587 7.656 -19.535 1.00 97.31 215 GLY A CA 1
ATOM 1628 C C . GLY A 1 215 ? 10.177 6.430 -18.728 1.00 97.31 215 GLY A C 1
ATOM 1629 O O . GLY A 1 215 ? 10.975 5.550 -18.399 1.00 97.31 215 GLY A O 1
ATOM 1630 N N . ALA A 1 216 ? 8.898 6.385 -18.363 1.00 97.56 216 ALA A N 1
ATOM 1631 C CA . ALA A 1 216 ? 8.395 5.386 -17.429 1.00 97.56 216 ALA A CA 1
ATOM 1632 C C . ALA A 1 216 ? 8.403 3.964 -18.007 1.00 97.56 216 ALA A C 1
ATOM 1634 O O . ALA A 1 216 ? 8.719 3.038 -17.271 1.00 97.56 216 ALA A O 1
ATOM 1635 N N . VAL A 1 217 ? 8.147 3.780 -19.309 1.00 98.19 217 VAL A N 1
ATOM 1636 C CA . VAL A 1 217 ? 8.241 2.451 -19.946 1.00 98.19 217 VAL A CA 1
ATOM 1637 C C . VAL A 1 217 ? 9.659 1.883 -19.812 1.00 98.19 217 VAL A C 1
ATOM 1639 O O . VAL A 1 217 ? 9.825 0.729 -19.429 1.00 98.19 217 VAL A O 1
ATOM 1642 N N . VAL A 1 218 ? 10.690 2.709 -20.028 1.00 98.38 218 VAL A N 1
ATOM 1643 C CA . VAL A 1 218 ? 12.092 2.309 -19.819 1.00 98.38 218 VAL A CA 1
ATOM 1644 C C . VAL A 1 218 ? 12.343 1.949 -18.355 1.00 98.38 218 VAL A C 1
ATOM 1646 O O . VAL A 1 218 ? 12.951 0.921 -18.070 1.00 98.38 218 VAL A O 1
ATOM 1649 N N . LYS A 1 219 ? 11.829 2.754 -17.419 1.00 98.38 219 LYS A N 1
ATOM 1650 C CA . LYS A 1 219 ? 11.947 2.486 -15.980 1.00 98.38 219 LYS A CA 1
ATOM 1651 C C . LYS A 1 219 ? 11.324 1.141 -15.586 1.00 98.38 219 LYS A C 1
ATOM 1653 O O . LYS A 1 219 ? 11.907 0.394 -14.807 1.00 98.38 219 LYS A O 1
ATOM 1658 N N . LEU A 1 220 ? 10.164 0.807 -16.150 1.00 98.31 220 LEU A N 1
ATOM 1659 C CA . LEU A 1 220 ? 9.495 -0.478 -15.927 1.00 98.31 220 LEU A CA 1
ATOM 1660 C C . LEU A 1 220 ? 10.289 -1.654 -16.513 1.00 98.31 220 LEU A C 1
ATOM 1662 O O . LEU A 1 220 ? 10.351 -2.707 -15.883 1.00 98.31 220 LEU A O 1
ATOM 1666 N N . ILE A 1 221 ? 10.957 -1.471 -17.656 1.00 97.44 221 ILE A N 1
ATOM 1667 C CA . ILE A 1 221 ? 11.883 -2.474 -18.209 1.00 97.44 221 ILE A CA 1
ATOM 1668 C C . ILE A 1 221 ? 13.091 -2.668 -17.287 1.00 97.44 221 ILE A C 1
ATOM 1670 O O . ILE A 1 221 ? 13.449 -3.807 -17.000 1.00 97.44 221 ILE A O 1
ATOM 1674 N N . GLN A 1 222 ? 13.694 -1.586 -16.784 1.00 98.62 222 GLN A N 1
ATOM 1675 C CA . GLN A 1 222 ? 14.807 -1.667 -15.829 1.00 98.62 222 GLN A CA 1
ATOM 1676 C C . GLN A 1 222 ? 14.401 -2.443 -14.566 1.00 98.62 222 GLN A C 1
ATOM 1678 O O . GLN A 1 222 ? 15.138 -3.327 -14.133 1.00 98.62 222 GLN A O 1
ATOM 1683 N N . TYR A 1 223 ? 13.207 -2.184 -14.019 1.00 98.56 223 TYR A N 1
ATOM 1684 C CA . TYR A 1 223 ? 12.651 -2.975 -12.918 1.00 98.56 223 TYR A CA 1
ATOM 1685 C C . TYR A 1 223 ? 12.443 -4.448 -13.292 1.00 98.56 223 TYR A C 1
ATOM 1687 O O . TYR A 1 223 ? 12.820 -5.326 -12.518 1.00 98.56 223 TYR A O 1
ATOM 1695 N N . GLY A 1 224 ? 11.896 -4.730 -14.479 1.00 97.88 224 GLY A N 1
ATOM 1696 C CA . GLY A 1 224 ? 11.717 -6.091 -14.988 1.00 97.88 224 GLY A CA 1
ATOM 1697 C C . GLY A 1 224 ? 13.038 -6.859 -15.095 1.00 97.88 224 GLY A C 1
ATOM 1698 O O . GLY A 1 224 ? 13.136 -7.986 -14.615 1.00 97.88 224 GLY A O 1
ATOM 1699 N N . LEU A 1 225 ? 14.083 -6.245 -15.652 1.00 98.19 225 LEU A N 1
ATOM 1700 C CA . LEU A 1 225 ? 15.419 -6.845 -15.721 1.00 98.19 225 LEU A CA 1
ATOM 1701 C C . LEU A 1 225 ? 16.018 -7.054 -14.328 1.00 98.19 225 LEU A C 1
ATOM 1703 O O . LEU A 1 225 ? 16.620 -8.094 -14.072 1.00 98.19 225 LEU A O 1
ATOM 1707 N N . MET A 1 226 ? 15.833 -6.092 -13.422 1.00 98.06 226 MET A N 1
ATOM 1708 C CA . MET A 1 226 ? 16.325 -6.164 -12.047 1.00 98.06 226 MET A CA 1
ATOM 1709 C C . MET A 1 226 ? 15.749 -7.365 -11.297 1.00 98.06 226 MET A C 1
ATOM 1711 O O . MET A 1 226 ? 16.510 -8.152 -10.738 1.00 98.06 226 MET A O 1
ATOM 1715 N N . VAL A 1 227 ? 14.427 -7.560 -11.322 1.00 97.44 227 VAL A N 1
ATOM 1716 C CA . VAL A 1 227 ? 13.790 -8.693 -10.623 1.00 97.44 227 VAL A CA 1
ATOM 1717 C C . VAL A 1 227 ? 14.074 -10.047 -11.277 1.00 97.44 227 VAL A C 1
ATOM 1719 O O . VAL A 1 227 ? 13.950 -11.073 -10.617 1.00 97.44 227 VAL A O 1
ATOM 1722 N N . ASN A 1 228 ? 14.498 -10.057 -12.545 1.00 96.94 228 ASN A N 1
ATOM 1723 C CA . ASN A 1 228 ? 14.983 -11.257 -13.234 1.00 96.94 228 ASN A CA 1
ATOM 1724 C C . ASN A 1 228 ? 16.500 -11.484 -13.066 1.00 96.94 228 ASN A C 1
ATOM 1726 O O . ASN A 1 228 ? 17.029 -12.445 -13.614 1.00 96.94 228 ASN A O 1
ATOM 1730 N N . GLY A 1 229 ? 17.214 -10.624 -12.330 1.00 96.19 229 GLY A N 1
ATOM 1731 C CA . GLY A 1 229 ? 18.652 -10.775 -12.075 1.00 96.19 229 GLY A CA 1
ATOM 1732 C C . GLY A 1 229 ? 19.574 -10.294 -13.203 1.00 96.19 229 GLY A C 1
ATOM 1733 O O . GLY A 1 229 ? 20.768 -10.571 -13.168 1.00 96.19 229 GLY A O 1
ATOM 1734 N N . TYR A 1 230 ? 19.051 -9.554 -14.183 1.00 97.50 230 TYR A N 1
ATOM 1735 C CA . TYR A 1 230 ? 19.814 -9.050 -15.333 1.00 97.50 230 TYR A CA 1
ATOM 1736 C C . TYR A 1 230 ? 20.291 -7.607 -15.165 1.00 97.50 230 TYR A C 1
ATOM 1738 O O . TYR A 1 230 ? 21.147 -7.159 -15.918 1.00 97.50 230 TYR A O 1
ATOM 1746 N N . TYR A 1 231 ? 19.762 -6.839 -14.209 1.00 96.25 231 TYR A N 1
ATOM 1747 C CA . TYR A 1 231 ? 20.136 -5.430 -14.071 1.00 96.25 231 TYR A CA 1
ATOM 1748 C C . TYR A 1 231 ? 20.288 -4.990 -12.614 1.00 96.25 231 TYR A C 1
ATOM 1750 O O . TYR A 1 231 ? 19.338 -5.015 -11.842 1.00 96.25 231 TYR A O 1
ATOM 1758 N N . ALA A 1 232 ? 21.494 -4.546 -12.255 1.00 93.94 232 ALA A N 1
ATOM 1759 C CA . ALA A 1 232 ? 21.825 -3.995 -10.936 1.00 93.94 232 ALA A CA 1
ATOM 1760 C C . ALA A 1 232 ? 22.198 -2.498 -10.991 1.00 93.94 232 ALA A C 1
ATOM 1762 O O . ALA A 1 232 ? 22.734 -1.957 -10.026 1.00 93.94 232 ALA A O 1
ATOM 1763 N N . GLY A 1 233 ? 21.965 -1.848 -12.137 1.00 93.81 233 GLY A N 1
ATOM 1764 C CA . GLY A 1 233 ? 22.238 -0.426 -12.340 1.00 93.81 233 GLY A CA 1
ATOM 1765 C C . GLY A 1 233 ? 21.137 0.486 -11.794 1.00 93.81 233 GLY A C 1
ATOM 1766 O O . GLY A 1 233 ? 20.212 0.052 -11.107 1.00 93.81 233 GLY A O 1
ATOM 1767 N N . GLU A 1 234 ? 21.240 1.774 -12.115 1.00 94.94 234 GLU A N 1
ATOM 1768 C CA . GLU A 1 234 ? 20.273 2.780 -11.676 1.00 94.94 234 GLU A CA 1
ATOM 1769 C C . GLU A 1 234 ? 18.922 2.637 -12.388 1.00 94.94 234 GLU A C 1
ATOM 1771 O O . GLU A 1 234 ? 18.845 2.455 -13.600 1.00 94.94 234 GLU A O 1
ATOM 1776 N N . ILE A 1 235 ? 17.831 2.766 -11.628 1.00 97.94 235 ILE A N 1
ATOM 1777 C CA . ILE A 1 235 ? 16.462 2.722 -12.158 1.00 97.94 235 ILE A CA 1
ATOM 1778 C C . ILE A 1 235 ? 15.967 4.145 -12.461 1.00 97.94 235 ILE A C 1
ATOM 1780 O O . ILE A 1 235 ? 15.071 4.706 -11.814 1.00 97.94 235 ILE A O 1
ATOM 1784 N N . ASP A 1 236 ? 16.612 4.773 -13.433 1.00 97.38 236 ASP A N 1
ATOM 1785 C CA . ASP A 1 236 ? 16.453 6.186 -13.778 1.00 97.38 236 ASP A CA 1
ATOM 1786 C C . ASP A 1 236 ? 15.464 6.435 -14.931 1.00 97.38 236 ASP A C 1
ATOM 1788 O O . ASP A 1 236 ? 14.946 7.543 -15.073 1.00 97.38 236 ASP A O 1
ATOM 1792 N N . GLY A 1 237 ? 15.089 5.394 -15.675 1.00 98.06 237 GLY A N 1
ATOM 1793 C CA . GLY A 1 237 ? 14.265 5.498 -16.873 1.00 98.06 237 GLY A CA 1
ATOM 1794 C C . GLY A 1 237 ? 15.039 5.931 -18.117 1.00 98.06 237 GLY A C 1
ATOM 1795 O O . GLY A 1 237 ? 14.414 6.477 -19.024 1.00 98.06 237 GLY A O 1
ATOM 1796 N N . GLN A 1 238 ? 16.355 5.702 -18.176 1.00 98.38 238 GLN A N 1
ATOM 1797 C CA . GLN A 1 238 ? 17.191 5.933 -19.357 1.00 98.38 238 GLN A CA 1
ATOM 1798 C C . GLN A 1 238 ? 17.600 4.620 -20.029 1.00 98.38 238 GLN A C 1
ATOM 1800 O O . GLN A 1 238 ? 18.191 3.726 -19.420 1.00 98.38 238 GLN A O 1
ATOM 1805 N N . PHE A 1 239 ? 17.321 4.501 -21.326 1.00 98.12 239 PHE A N 1
ATOM 1806 C CA . PHE A 1 239 ? 17.697 3.328 -22.102 1.00 98.12 239 PHE A CA 1
ATOM 1807 C C . PHE A 1 239 ? 19.132 3.522 -22.589 1.00 98.12 239 PHE A C 1
ATOM 1809 O O . PHE A 1 239 ? 19.380 3.949 -23.715 1.00 98.12 239 PHE A O 1
ATOM 1816 N N . THR A 1 240 ? 20.096 3.186 -21.740 1.00 98.00 240 THR A N 1
ATOM 1817 C CA . THR A 1 240 ? 21.522 3.202 -22.089 1.00 98.00 240 THR A CA 1
ATOM 1818 C C . THR A 1 240 ? 21.938 1.936 -22.843 1.00 98.00 240 THR A C 1
ATOM 1820 O O . THR A 1 240 ? 21.237 0.921 -22.827 1.00 98.00 240 THR A O 1
ATOM 1823 N N . THR A 1 241 ? 23.124 1.945 -23.459 1.00 97.38 241 THR A N 1
ATOM 1824 C CA . THR A 1 241 ? 23.722 0.734 -24.051 1.00 97.38 241 THR A CA 1
ATOM 1825 C C . THR A 1 241 ? 23.848 -0.398 -23.028 1.00 97.38 241 THR A C 1
ATOM 1827 O O . THR A 1 241 ? 23.615 -1.554 -23.365 1.00 97.38 241 THR A O 1
ATOM 1830 N N . ALA A 1 242 ? 24.136 -0.081 -21.760 1.00 96.25 242 ALA A N 1
ATOM 1831 C CA . ALA A 1 242 ? 24.195 -1.079 -20.695 1.00 96.25 242 ALA A CA 1
ATOM 1832 C C . ALA A 1 242 ? 22.840 -1.773 -20.484 1.00 96.25 242 ALA A C 1
ATOM 1834 O O . ALA A 1 242 ? 22.801 -2.996 -20.399 1.00 96.25 242 ALA A O 1
ATOM 1835 N N . VAL A 1 243 ? 21.732 -1.021 -20.463 1.00 97.56 243 VAL A N 1
ATOM 1836 C CA . VAL A 1 243 ? 20.376 -1.599 -20.399 1.00 97.56 243 VAL A CA 1
ATOM 1837 C C . VAL A 1 243 ? 20.103 -2.464 -21.634 1.00 97.56 243 VAL A C 1
ATOM 1839 O O . VAL A 1 243 ? 19.609 -3.580 -21.495 1.00 97.56 243 VAL A O 1
ATOM 1842 N N . GLY A 1 244 ? 20.485 -1.996 -22.828 1.00 97.25 244 GLY A N 1
ATOM 1843 C CA . GLY A 1 244 ? 20.350 -2.756 -24.077 1.00 97.25 244 GLY A CA 1
ATOM 1844 C C . GLY A 1 244 ? 21.049 -4.111 -24.042 1.00 97.25 244 GLY A C 1
ATOM 1845 O O . GLY A 1 244 ? 20.423 -5.127 -24.337 1.00 97.25 244 GLY A O 1
ATOM 1846 N N . ASN A 1 245 ? 22.297 -4.144 -23.578 1.00 96.44 245 ASN A N 1
ATOM 1847 C CA . ASN A 1 245 ? 23.061 -5.383 -23.437 1.00 96.44 245 ASN A CA 1
ATOM 1848 C C . ASN A 1 245 ? 22.377 -6.377 -22.481 1.00 96.44 245 ASN A C 1
ATOM 1850 O O . ASN A 1 245 ? 22.386 -7.580 -22.737 1.00 96.44 245 ASN A O 1
ATOM 1854 N N . GLN A 1 246 ? 21.747 -5.895 -21.403 1.00 97.62 246 GLN A N 1
ATOM 1855 C CA . GLN A 1 246 ? 21.015 -6.762 -20.472 1.00 97.62 246 GLN A CA 1
ATOM 1856 C C . GLN A 1 246 ? 19.695 -7.278 -21.051 1.00 97.62 246 GLN A C 1
ATOM 1858 O O . GLN A 1 246 ? 19.325 -8.423 -20.797 1.00 97.62 246 GLN A O 1
ATOM 1863 N N . ILE A 1 247 ? 19.013 -6.488 -21.886 1.00 96.38 247 ILE A N 1
ATOM 1864 C CA . ILE A 1 247 ? 17.844 -6.955 -22.648 1.00 96.38 247 ILE A CA 1
ATOM 1865 C C . ILE A 1 247 ? 18.252 -8.065 -23.620 1.00 96.38 247 ILE A C 1
ATOM 1867 O O . ILE A 1 247 ? 17.560 -9.077 -23.713 1.00 96.38 247 ILE A O 1
ATOM 1871 N N . GLU A 1 248 ? 19.369 -7.909 -24.333 1.00 95.75 248 GLU A N 1
ATOM 1872 C CA . GLU A 1 248 ? 19.886 -8.954 -25.224 1.00 95.75 248 GLU A CA 1
ATOM 1873 C C . GLU A 1 248 ? 20.259 -10.229 -24.461 1.00 95.75 248 GLU A C 1
ATOM 1875 O O . GLU A 1 248 ? 19.934 -11.330 -24.909 1.00 95.75 248 GLU A O 1
ATOM 1880 N N . ALA A 1 249 ? 20.900 -10.099 -23.297 1.00 96.56 249 ALA A N 1
ATOM 1881 C CA . ALA A 1 249 ? 21.224 -11.235 -22.439 1.00 96.56 249 ALA A CA 1
ATOM 1882 C C . ALA A 1 249 ? 19.958 -11.963 -21.953 1.00 96.56 249 ALA A C 1
ATOM 1884 O O . ALA A 1 249 ? 19.893 -13.193 -22.025 1.00 96.56 249 ALA A O 1
ATOM 1885 N N . PHE A 1 250 ? 18.933 -11.219 -21.524 1.00 97.12 250 PHE A N 1
ATOM 1886 C CA . PHE A 1 250 ? 17.644 -11.785 -21.123 1.00 97.12 250 PHE A CA 1
ATOM 1887 C C . PHE A 1 250 ? 16.930 -12.476 -22.295 1.00 97.12 250 PHE A C 1
ATOM 1889 O O . PHE A 1 250 ? 16.472 -13.606 -22.152 1.00 97.12 250 PHE A O 1
ATOM 1896 N N . ARG A 1 251 ? 16.893 -11.857 -23.486 1.00 95.25 251 ARG A N 1
ATOM 1897 C CA . ARG A 1 251 ? 16.302 -12.456 -24.701 1.00 95.25 251 ARG A CA 1
ATOM 1898 C C . ARG A 1 251 ? 16.964 -13.780 -25.067 1.00 95.25 251 ARG A C 1
ATOM 1900 O O . ARG A 1 251 ? 16.256 -14.756 -25.300 1.00 95.25 251 ARG A O 1
ATOM 1907 N N . LYS A 1 252 ? 18.299 -13.833 -25.044 1.00 96.12 252 LYS A N 1
ATOM 1908 C CA . LYS A 1 252 ? 19.062 -15.064 -25.305 1.00 96.12 252 LYS A CA 1
ATOM 1909 C C . LYS A 1 252 ? 18.739 -16.157 -24.290 1.00 96.12 252 LYS A C 1
ATOM 1911 O O . LYS A 1 252 ? 18.519 -17.293 -24.691 1.00 96.12 252 LYS A O 1
ATOM 1916 N N . PHE A 1 253 ? 18.649 -15.820 -23.003 1.00 96.62 253 PHE A N 1
ATOM 1917 C CA . PHE A 1 253 ? 18.216 -16.768 -21.971 1.00 96.62 253 PHE A CA 1
ATOM 1918 C C . PHE A 1 253 ? 16.801 -17.308 -22.226 1.00 96.62 253 PHE A C 1
ATOM 1920 O O . PHE A 1 253 ? 16.555 -18.500 -22.063 1.00 96.62 253 PHE A O 1
ATOM 1927 N N . MET A 1 254 ? 15.895 -16.451 -22.700 1.00 96.19 254 MET A N 1
ATOM 1928 C CA . MET A 1 254 ? 14.531 -16.828 -23.082 1.00 96.19 254 MET A CA 1
ATOM 1929 C C . MET A 1 254 ? 14.439 -17.543 -24.445 1.00 96.19 254 MET A C 1
ATOM 1931 O O . MET A 1 254 ? 13.333 -17.859 -24.879 1.00 96.19 254 MET A O 1
ATOM 1935 N N . ASN A 1 255 ? 15.564 -17.806 -25.127 1.00 95.50 255 ASN A N 1
ATOM 1936 C CA . ASN A 1 255 ? 15.632 -18.347 -26.493 1.00 95.50 255 ASN A CA 1
ATOM 1937 C C . ASN A 1 255 ? 14.832 -17.533 -27.525 1.00 95.50 255 ASN A C 1
ATOM 1939 O O . ASN A 1 255 ? 14.254 -18.082 -28.465 1.00 95.50 255 ASN A O 1
ATOM 1943 N N . LEU A 1 256 ? 14.790 -16.216 -27.344 1.00 89.25 256 LEU A N 1
ATOM 1944 C CA . LEU A 1 256 ? 14.212 -15.284 -28.304 1.00 89.25 256 LEU A CA 1
ATOM 1945 C C . LEU A 1 256 ? 15.312 -14.767 -29.247 1.00 89.25 256 LEU A C 1
ATOM 1947 O O . LEU A 1 256 ? 16.457 -14.620 -28.801 1.00 89.25 256 LEU A O 1
ATOM 1951 N N . PRO A 1 257 ? 14.985 -14.497 -30.53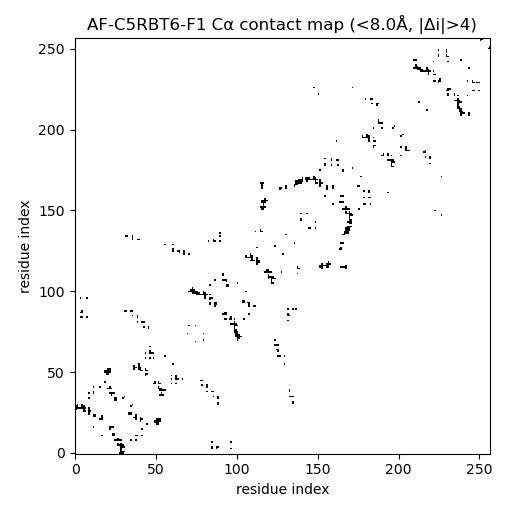0 1.00 74.31 257 PRO A N 1
ATOM 1952 C CA . PRO A 1 257 ? 15.910 -13.826 -31.443 1.00 74.31 257 PRO A CA 1
ATOM 1953 C C . PRO A 1 257 ? 16.288 -12.448 -30.903 1.00 74.31 257 PRO A C 1
ATOM 1955 O O . PRO A 1 257 ? 15.600 -11.957 -29.973 1.00 74.31 257 PRO A O 1
#

Secondary structure (DSSP, 8-state):
--HHHHHHHHHHHHHHTTSTT--PPP-SS--SHHHHHHHHHHHHHHTT-SS--S---HHHHHHHHTTGGG-STT-BSHHHHHHHHHHHHTT---S--SSB--HHHHHHHHHHHHHHTS--SS---HHHHHHHTSS---SPPTT--HHHHHHHHHHHHHHHHHH-PPP-SS---HHHHHHHHHHHHHHTT-GGG--S---HHHHHHPPPP-TT-BSHHHHHHHHHHHHTTS--S--SSB--HHHHHHHHHHHHHTT--

Foldseek 3Di:
DAPLLLVLLVCLCVPCVPQQAADRDDSPSDQDLSSLQSLQCLLCVVLPHPPGGSDCDPVNLVSVQVCQVQQAAPDFDVNQLSLQSLLVSQVQHLVDNHRGRDVSQLVSQLVLCVLLLADSPSGDHSLSVNCSSDNAHSDADVVADPLQLVLSSVLCHPPCVQPGRHHSHRDDDPSSQLSLQLQQCVVLPNVVPRDSDCDPVSVVSLDDDDQQFFDDNQLSLLVVLVVVVLHPDDSHRGRHVSSVVSVVVVCVVVVHD

Organism: NCBI:txid585506

Solvent-accessible surface area (backbone atoms only — not comparable to full-atom values): 14006 Å² total; per-residue (Å²): 119,37,72,65,35,20,55,36,32,49,49,47,40,72,74,39,66,86,43,60,60,50,60,82,45,81,68,66,15,62,69,51,69,59,51,36,26,37,47,35,20,51,50,32,45,77,53,71,43,76,70,24,48,69,66,86,48,70,71,49,46,61,36,47,56,75,48,42,90,59,74,42,76,80,35,68,40,67,69,43,26,46,52,26,36,33,30,41,57,68,76,39,71,30,89,54,80,79,15,65,34,39,72,48,41,30,51,34,43,22,49,52,24,52,37,35,30,35,84,61,76,40,71,79,44,56,53,55,49,52,38,50,60,45,87,62,44,40,54,78,43,93,93,34,39,70,69,47,20,53,49,35,13,52,44,28,48,74,44,24,92,79,78,42,60,62,54,12,24,13,65,89,45,71,66,59,55,30,49,53,38,31,47,46,31,40,71,54,73,34,57,95,73,50,77,40,65,93,42,72,69,48,59,74,47,56,76,91,84,54,74,76,41,67,43,67,64,42,26,52,49,44,51,53,34,31,79,71,74,54,41,90,73,84,78,77,14,66,29,40,68,70,55,50,54,33,50,52,52,52,30,53,75,69,74,43,131

InterPro domains:
  IPR002477 Peptidoglycan binding-like [PF01471] (76-132)
  IPR002477 Peptidoglycan binding-like [PF01471] (215-257)
  IPR036365 PGBD-like superfamily [SSF47090] (69-135)
  IPR036365 PGBD-like superfamily [SSF47090] (201-257)
  IPR036366 PGBD superfamily [G3DSA:1.10.101.10] (67-137)
  IPR036366 PGBD superfamily [G3DSA:1.10.101.10] (144-204)
  IPR036366 PGBD superfamily [G3DSA:1.10.101.10] (205-257)

Mean predicted aligned error: 3.1 Å

Sequence (257 aa):
MDEQVKKTQEWLNKTYKNVSGYQKVTENGQTGWPTIYALREGLQHEVGISPVASGFGEATENAVSKVLGKLKNGYSGNLVKLIQGAFWAKGISPSALDGKYTNETTSAIENLQRQAGVTADGKMTTQLMKALFDMSAFGLVFGGTEQVRKMQQYLNGKYHKYFGILPCDGIYQRDTNTALIYALQVEIGLAGSANGVYGPGTISATPTLKVGATGAVVKLIQYGLMVNGYYAGEIDGQFTTAVGNQIEAFRKFMNLP

Nearest PDB structures (foldseek):
  4c2c-assembly1_A  TM=9.257E-01  e=7.698E-02  Bacillus subtilis subsp. subtilis str. 168
  4c2g-assembly1_A-2  TM=9.265E-01  e=1.139E-01  Bacillus subtilis subsp. subtilis str. 168
  4c2e-assembly1_B  TM=9.252E-01  e=1.084E-01  Bacillus subtilis subsp. subtilis str. 168
  4c2f-assembly1_A  TM=9.228E-01  e=2.049E-01  Bacillus subtilis subsp. subtilis str. 168
  4c2h-assembly1_B  TM=7.845E-01  e=8.915E-02  Bacillus subtilis subsp. subtilis str. 168

pLDDT: mean 97.23, std 2.33, range [74.31, 98.88]

Radius of gyration: 21.09 Å; Cα contacts (8 Å, |Δi|>4): 399; chains: 1; bounding box: 48×35×57 Å